Protein AF-A0A0D8XZ14-F1 (afdb_monomer_lite)

Sequence (336 aa):
MLGDVEELERDLACGLEMVAKALEERYLEFQPLLEVAEEDIIVKLEELSAKVDDKLRSANNFIRENSENDASSEMSRLTLTTHERHLRKKLLELSDLRQLLDKVHVIEGLLISCRSTKLYEVDEARNLIECVTLLNEITKDEGWVILTGRVRDILREEVNFMIESLKFSMICAFDEFISFPATEVKDTVHMRICNENSARVGTVLASLEMLNELDSRLKRWVGFVIKNFVQPIVDSGDGVDPYGRFVVSNGTSEFIGSSKIKPVRGFSLEGISSSLACLFTRLADSIKNIEVHNRPLSLYIGGFLQEEIMTIFLKRLVVEGTCIVGFRAVQSKSYM

pLDDT: mean 79.85, std 14.94, range [34.19, 95.94]

Foldseek 3Di:
DVVVLVVLVVVLLVLLVVLLVVLCVVLPPDDQDDVPVLCPSLVSLVVNLVSLVVVLVVLVVVVVVVVVPPDDDDVCVVVVVVVNVVSVVSNVLSVVVSVLSVLLSLLSVLLSVLSPPPDQLLSNLVSLVSSVVSLVVLDCDDPPNPSSVSSSVSSVVSSVVSLVVSLVVLVVVVCVQWPWDPDDDPQKTKIKGAVLPLVSPQSSLLSCVSSVNNVVVLLVVLVVCCVQFLLLLVQLQQRDGQFPDWDDDNLMIMTMGGSDRDRDPHHDPPNSVVNVVVVLVSVCVSNPPRDHPNHRVSVVSVVSNVVVSVVSVVVVCVVVVVVVVVVVVPPDDDDD

Structure (mmCIF, N/CA/C/O backbone):
data_AF-A0A0D8XZ14-F1
#
_entry.id   AF-A0A0D8XZ14-F1
#
loop_
_atom_site.group_PDB
_atom_site.id
_atom_site.type_symbol
_atom_site.label_atom_id
_atom_site.label_alt_id
_atom_site.label_comp_id
_atom_site.label_asym_id
_atom_site.label_entity_id
_atom_site.label_seq_id
_atom_site.pdbx_PDB_ins_code
_atom_site.Cartn_x
_atom_site.Cartn_y
_atom_site.Cartn_z
_atom_site.occupancy
_atom_site.B_iso_or_equiv
_atom_site.auth_seq_id
_atom_site.auth_comp_id
_atom_site.auth_asym_id
_atom_site.auth_atom_id
_atom_site.pdbx_PDB_model_num
ATOM 1 N N . MET A 1 1 ? 29.705 -1.914 -38.293 1.00 80.75 1 MET A N 1
ATOM 2 C CA . MET A 1 1 ? 29.079 -2.629 -37.163 1.00 80.75 1 MET A CA 1
ATOM 3 C C . MET A 1 1 ? 29.399 -2.018 -35.813 1.00 80.75 1 MET A C 1
ATOM 5 O O . MET A 1 1 ? 28.469 -1.542 -35.185 1.00 80.75 1 MET A O 1
ATOM 9 N N . LEU A 1 2 ? 30.660 -1.983 -35.359 1.00 79.50 2 LEU A N 1
ATOM 10 C CA . LEU A 1 2 ? 30.984 -1.294 -34.100 1.00 79.50 2 LEU A CA 1
ATOM 11 C C . LEU A 1 2 ? 30.628 0.204 -34.153 1.00 79.50 2 LEU A C 1
ATOM 13 O O . LEU A 1 2 ? 29.957 0.689 -33.255 1.00 79.50 2 LEU A O 1
ATOM 17 N N . GLY A 1 3 ? 30.982 0.900 -35.241 1.00 82.50 3 GLY A N 1
ATOM 18 C CA . GLY A 1 3 ? 30.605 2.308 -35.431 1.00 82.50 3 GLY A CA 1
ATOM 19 C C . GLY A 1 3 ? 29.088 2.535 -35.435 1.00 82.50 3 GLY A C 1
ATOM 20 O O . GLY A 1 3 ? 28.610 3.499 -34.854 1.00 82.50 3 GLY A O 1
ATOM 21 N N . ASP A 1 4 ? 28.313 1.613 -36.010 1.00 82.44 4 ASP A N 1
ATOM 22 C CA . ASP A 1 4 ? 26.853 1.688 -35.980 1.00 82.44 4 ASP A CA 1
ATOM 23 C C . ASP A 1 4 ? 26.274 1.462 -34.571 1.00 82.44 4 ASP A C 1
ATOM 25 O O . ASP A 1 4 ? 25.183 1.935 -34.264 1.00 82.44 4 ASP A O 1
ATOM 29 N N . VAL A 1 5 ? 26.957 0.670 -33.736 1.00 82.62 5 VAL A N 1
ATOM 30 C CA . VAL A 1 5 ? 26.588 0.485 -32.327 1.00 82.62 5 VAL A CA 1
ATOM 31 C C . VAL A 1 5 ? 26.886 1.771 -31.559 1.00 82.62 5 VAL A C 1
ATOM 33 O O . VAL A 1 5 ? 26.010 2.252 -30.859 1.00 82.62 5 VAL A O 1
ATOM 36 N N . GLU A 1 6 ? 28.049 2.392 -31.765 1.00 83.81 6 GLU A N 1
ATOM 37 C CA . GLU A 1 6 ? 28.401 3.694 -31.168 1.00 83.81 6 GLU A CA 1
ATOM 38 C C . GLU A 1 6 ? 27.468 4.836 -31.622 1.00 83.81 6 GLU A C 1
ATOM 40 O O . GLU A 1 6 ? 27.202 5.781 -30.878 1.00 83.81 6 GLU A O 1
ATOM 45 N N . GLU A 1 7 ? 26.958 4.785 -32.853 1.00 86.69 7 GLU A N 1
ATOM 46 C CA . GLU A 1 7 ? 25.919 5.700 -33.333 1.00 86.69 7 GLU A CA 1
ATOM 47 C C . GLU A 1 7 ? 24.592 5.477 -32.604 1.00 86.69 7 GLU A C 1
ATOM 49 O O . GLU A 1 7 ? 24.025 6.434 -32.080 1.00 86.69 7 GLU A O 1
ATOM 54 N N . LEU A 1 8 ? 24.160 4.220 -32.463 1.00 84.25 8 LEU A N 1
ATOM 55 C CA . LEU A 1 8 ? 22.974 3.884 -31.681 1.00 84.25 8 LEU A CA 1
ATOM 56 C C . LEU A 1 8 ? 23.110 4.321 -30.214 1.00 84.25 8 LEU A C 1
ATOM 58 O O . LEU A 1 8 ? 22.148 4.822 -29.641 1.00 84.25 8 LEU A O 1
ATOM 62 N N . GLU A 1 9 ? 24.291 4.190 -29.606 1.00 84.00 9 GLU A N 1
ATOM 63 C CA . GLU A 1 9 ? 24.532 4.687 -28.245 1.00 84.00 9 GLU A CA 1
ATOM 64 C C . GLU A 1 9 ? 24.314 6.209 -28.140 1.00 84.00 9 GLU A C 1
ATOM 66 O O . GLU A 1 9 ? 23.771 6.712 -27.158 1.00 84.00 9 GLU A O 1
ATOM 71 N N . ARG A 1 10 ? 24.673 6.982 -29.167 1.00 85.44 10 ARG A N 1
ATOM 72 C CA . ARG A 1 10 ? 24.402 8.429 -29.166 1.00 85.44 10 ARG A CA 1
ATOM 73 C C . ARG A 1 10 ? 22.914 8.731 -29.334 1.00 85.44 10 ARG A C 1
ATOM 75 O O . ARG A 1 10 ? 22.387 9.587 -28.621 1.00 85.44 10 ARG A O 1
ATOM 82 N N . ASP A 1 11 ? 22.234 8.006 -30.216 1.00 85.88 11 ASP A N 1
ATOM 83 C CA . ASP A 1 11 ? 20.795 8.158 -30.449 1.00 85.88 11 ASP A CA 1
ATOM 84 C C . ASP A 1 11 ? 19.964 7.808 -29.212 1.00 85.88 11 ASP A C 1
ATOM 86 O O . ASP A 1 11 ? 19.030 8.529 -28.855 1.00 85.88 11 ASP A O 1
ATOM 90 N N . LEU A 1 12 ? 20.313 6.715 -28.534 1.00 84.12 12 LEU A N 1
ATOM 91 C CA . LEU A 1 12 ? 19.650 6.272 -27.311 1.00 84.12 12 LEU A CA 1
ATOM 92 C C . LEU A 1 12 ? 19.902 7.246 -26.156 1.00 84.12 12 LEU A C 1
ATOM 94 O O . LEU A 1 12 ? 18.974 7.534 -25.405 1.00 84.12 12 LEU A O 1
ATOM 98 N N . ALA A 1 13 ? 21.106 7.819 -26.041 1.00 83.88 13 ALA A N 1
ATOM 99 C CA . ALA A 1 13 ? 21.384 8.849 -25.037 1.00 83.88 13 ALA A CA 1
ATOM 100 C C . ALA A 1 13 ? 20.535 10.106 -25.275 1.00 83.88 13 ALA A C 1
ATOM 102 O O . ALA A 1 13 ? 19.941 10.642 -24.343 1.00 83.88 13 ALA A O 1
ATOM 103 N N . CYS A 1 14 ? 20.411 10.538 -26.532 1.00 84.88 14 CYS A N 1
ATOM 104 C CA . CYS A 1 14 ? 19.531 11.643 -26.906 1.00 84.88 14 CYS A CA 1
ATOM 105 C C . CYS A 1 14 ? 18.056 11.333 -26.587 1.00 84.88 14 CYS A C 1
ATOM 107 O O . CYS A 1 14 ? 17.354 12.157 -26.002 1.00 84.88 14 CYS A O 1
ATOM 109 N N . GLY A 1 15 ? 17.597 10.122 -26.915 1.00 85.50 15 GLY A N 1
ATOM 110 C CA . GLY A 1 15 ? 16.234 9.675 -26.632 1.00 85.50 15 GLY A CA 1
ATOM 111 C C . GLY A 1 15 ? 15.911 9.615 -25.139 1.00 85.50 15 GLY A C 1
ATOM 112 O O . GLY A 1 15 ? 14.862 10.101 -24.726 1.00 85.50 15 GLY A O 1
ATOM 113 N N . LEU A 1 16 ? 16.818 9.081 -24.322 1.00 85.50 16 LEU A N 1
ATOM 114 C CA . LEU A 1 16 ? 16.669 9.045 -22.865 1.00 85.50 16 LEU A CA 1
ATOM 115 C C . LEU A 1 16 ? 16.655 10.443 -22.243 1.00 85.50 16 LEU A C 1
ATOM 117 O O . LEU A 1 16 ? 15.908 10.678 -21.301 1.00 85.50 16 LEU A O 1
ATOM 121 N N . GLU A 1 17 ? 17.442 11.382 -22.771 1.00 85.31 17 GLU A N 1
ATOM 122 C CA . GLU A 1 17 ? 17.409 12.778 -22.323 1.00 85.31 17 GLU A CA 1
ATOM 123 C C . GLU A 1 17 ? 16.061 13.444 -22.643 1.00 85.31 17 GLU A C 1
ATOM 125 O O . GLU A 1 17 ? 15.542 14.209 -21.833 1.00 85.31 17 GLU A O 1
ATOM 130 N N . MET A 1 18 ? 15.462 13.135 -23.799 1.00 85.62 18 MET A N 1
ATOM 131 C CA . MET A 1 18 ? 14.102 13.582 -24.114 1.00 85.62 18 MET A CA 1
ATOM 132 C C . MET A 1 18 ? 13.069 12.979 -23.160 1.00 85.62 18 MET A C 1
ATOM 134 O O . MET A 1 18 ? 12.207 13.706 -22.678 1.00 85.62 18 MET A O 1
ATOM 138 N N . VAL A 1 19 ? 13.177 11.681 -22.855 1.00 85.81 19 VAL A N 1
ATOM 139 C CA . VAL A 1 19 ? 12.309 11.011 -21.873 1.00 85.81 19 VAL A CA 1
ATOM 140 C C . VAL A 1 19 ? 12.454 11.659 -20.498 1.00 85.81 19 VAL A C 1
ATOM 142 O O . VAL A 1 19 ? 11.450 12.000 -19.887 1.00 85.81 19 VAL A O 1
ATOM 145 N N . ALA A 1 20 ? 13.681 11.894 -20.027 1.00 86.19 20 ALA A N 1
ATOM 146 C CA . ALA A 1 20 ? 13.928 12.537 -18.738 1.00 86.19 20 ALA A CA 1
ATOM 147 C C . ALA A 1 20 ? 13.282 13.927 -18.657 1.00 86.19 20 ALA A C 1
ATOM 149 O O . ALA A 1 20 ? 12.617 14.228 -17.672 1.00 86.19 20 ALA A O 1
ATOM 150 N N . LYS A 1 21 ? 13.415 14.748 -19.706 1.00 85.00 21 LYS A N 1
ATOM 151 C CA . LYS A 1 21 ? 12.758 16.062 -19.775 1.00 85.00 21 LYS A CA 1
ATOM 152 C C . LYS A 1 21 ? 11.239 15.956 -19.787 1.00 85.00 21 LYS A C 1
ATOM 154 O O . LYS A 1 21 ? 10.586 16.692 -19.064 1.00 85.00 21 LYS A O 1
ATOM 159 N N . ALA A 1 22 ? 10.681 15.034 -20.567 1.00 84.56 22 ALA A N 1
ATOM 160 C CA . ALA A 1 22 ? 9.237 14.833 -20.619 1.00 84.56 22 ALA A CA 1
ATOM 161 C C . ALA A 1 22 ? 8.677 14.362 -19.264 1.00 84.56 22 ALA A C 1
ATOM 163 O O . ALA A 1 22 ? 7.613 14.814 -18.850 1.00 84.56 22 ALA A O 1
ATOM 164 N N . LEU A 1 23 ? 9.407 13.495 -18.551 1.00 85.88 23 LEU A N 1
ATOM 165 C CA . LEU A 1 23 ? 9.068 13.078 -17.188 1.00 85.88 23 LEU A CA 1
ATOM 166 C C . LEU A 1 23 ? 9.161 14.253 -16.208 1.00 85.88 23 LEU A C 1
ATOM 168 O O . LEU A 1 23 ? 8.243 14.453 -15.423 1.00 85.88 23 LEU A O 1
ATOM 172 N N . GLU A 1 24 ? 10.228 15.055 -16.269 1.00 85.75 24 GLU A N 1
ATOM 173 C CA . GLU A 1 24 ? 10.357 16.270 -15.452 1.00 85.75 24 GLU A CA 1
ATOM 174 C C . GLU A 1 24 ? 9.215 17.247 -15.708 1.00 85.75 24 GLU A C 1
ATOM 176 O O . GLU A 1 24 ? 8.647 17.764 -14.759 1.00 85.75 24 GLU A O 1
ATOM 181 N N . GLU A 1 25 ? 8.841 17.481 -16.964 1.00 82.25 25 GLU A N 1
ATOM 182 C CA . GLU A 1 25 ? 7.721 18.354 -17.320 1.00 82.25 25 GLU A CA 1
ATOM 183 C C . GLU A 1 25 ? 6.379 17.796 -16.822 1.00 82.25 25 GLU A C 1
ATOM 185 O O . GLU A 1 25 ? 5.551 18.552 -16.314 1.00 82.25 25 GLU A O 1
ATOM 190 N N . ARG A 1 26 ? 6.174 16.476 -16.918 1.00 80.62 26 ARG A N 1
ATOM 191 C CA . ARG A 1 26 ? 4.962 15.775 -16.457 1.00 80.62 26 ARG A CA 1
ATOM 192 C C . ARG A 1 26 ? 4.817 15.770 -14.934 1.00 80.62 26 ARG A C 1
ATOM 194 O O . ARG A 1 26 ? 3.695 15.838 -14.424 1.00 80.62 26 ARG A O 1
ATOM 201 N N . TYR A 1 27 ? 5.935 15.656 -14.224 1.00 80.75 27 TYR A N 1
ATOM 202 C CA . TYR A 1 27 ? 5.990 15.531 -12.767 1.00 80.75 27 TYR A CA 1
ATOM 203 C C . TYR A 1 27 ? 6.464 16.813 -12.066 1.00 80.75 27 TYR A C 1
ATOM 205 O O . TYR A 1 27 ? 6.615 16.829 -10.845 1.00 80.75 27 TYR A O 1
ATOM 213 N N . LEU A 1 28 ? 6.634 17.914 -12.807 1.00 74.00 28 LEU A N 1
ATOM 214 C CA . LEU A 1 28 ? 6.949 19.219 -12.237 1.00 74.00 28 LEU A CA 1
ATOM 215 C C . LEU A 1 28 ? 5.809 19.681 -11.313 1.00 74.00 28 LEU A C 1
ATOM 217 O O . LEU A 1 28 ? 4.636 19.628 -11.682 1.00 74.00 28 LEU A O 1
ATOM 221 N N . GLU A 1 29 ? 6.194 20.148 -10.122 1.00 53.06 29 GLU A N 1
ATOM 222 C CA . GLU A 1 29 ? 5.363 20.639 -9.012 1.00 53.06 29 GLU A CA 1
ATOM 223 C C . GLU A 1 29 ? 3.863 20.869 -9.311 1.00 53.06 29 GLU A C 1
ATOM 225 O O . GLU A 1 29 ? 3.457 21.870 -9.904 1.00 53.06 29 GLU A O 1
ATOM 230 N N . PHE A 1 30 ? 3.027 19.980 -8.758 1.00 53.88 30 PHE A N 1
ATOM 231 C CA . PHE A 1 30 ? 1.610 20.216 -8.444 1.00 53.88 30 PHE A CA 1
ATOM 232 C C . PHE A 1 30 ? 0.688 20.640 -9.599 1.00 53.88 30 PHE A C 1
ATOM 234 O O . PHE A 1 30 ? -0.292 21.351 -9.361 1.00 53.88 30 PHE A O 1
ATOM 241 N N . GLN A 1 31 ? 0.915 20.184 -10.833 1.00 53.91 31 GLN A N 1
ATOM 242 C CA . GLN A 1 31 ? -0.115 20.348 -11.859 1.00 53.91 31 GLN A CA 1
ATOM 243 C C . GLN A 1 31 ? -1.286 19.372 -11.646 1.00 53.91 31 GLN A C 1
ATOM 245 O O . GLN A 1 31 ? -1.087 18.155 -11.685 1.00 53.91 31 GLN A O 1
ATOM 250 N N . PRO A 1 32 ? -2.528 19.866 -11.461 1.00 52.22 32 PRO A N 1
ATOM 251 C CA . PRO A 1 32 ? -3.700 19.025 -11.614 1.00 52.22 32 PRO A CA 1
ATOM 252 C C . PRO A 1 32 ? -3.830 18.681 -13.098 1.00 52.22 32 PRO A C 1
ATOM 254 O O . PRO A 1 32 ? -4.081 19.575 -13.902 1.00 52.22 32 PRO A O 1
ATOM 257 N N . LEU A 1 33 ? -3.614 17.399 -13.418 1.00 52.16 33 LEU A N 1
ATOM 258 C CA . LEU A 1 33 ? -3.997 16.714 -14.659 1.00 52.16 33 LEU A CA 1
ATOM 259 C C . LEU A 1 33 ? -4.110 17.662 -15.860 1.00 52.16 33 LEU A C 1
ATOM 261 O O . LEU A 1 33 ? -5.209 17.969 -16.325 1.00 52.16 33 LEU A O 1
ATOM 265 N N . LEU A 1 34 ? -2.972 18.117 -16.392 1.00 42.88 34 LEU A N 1
ATOM 266 C CA . LEU A 1 34 ? -2.981 18.387 -17.821 1.00 42.88 34 LEU A CA 1
ATOM 267 C C . LEU A 1 34 ? -3.394 17.066 -18.483 1.00 42.88 34 LEU A C 1
ATOM 269 O O . LEU A 1 34 ? -2.843 16.014 -18.151 1.00 42.88 34 LEU A O 1
ATOM 273 N N . GLU A 1 35 ? -4.330 17.130 -19.429 1.00 48.69 35 GLU A N 1
ATOM 274 C CA . GLU A 1 35 ? -4.472 16.135 -20.497 1.00 48.69 35 GLU A CA 1
ATOM 275 C C . GLU A 1 35 ? -3.177 16.161 -21.341 1.00 48.69 35 GLU A C 1
ATOM 277 O O . GLU A 1 35 ? -3.176 16.486 -22.526 1.00 48.69 35 GLU A O 1
ATOM 282 N N . VAL A 1 36 ? -2.019 15.934 -20.712 1.00 46.66 36 VAL A N 1
ATOM 283 C CA . VAL A 1 36 ? -0.772 15.669 -21.415 1.00 46.66 36 VAL A CA 1
ATOM 284 C C . VAL A 1 36 ? -1.039 14.354 -22.105 1.00 46.66 36 VAL A C 1
ATOM 286 O O . VAL A 1 36 ? -1.416 13.402 -21.426 1.00 46.66 36 VAL A O 1
ATOM 289 N N . ALA A 1 37 ? -0.895 14.322 -23.429 1.00 52.44 37 ALA A N 1
ATOM 290 C CA . ALA A 1 37 ? -1.077 13.117 -24.222 1.00 52.44 37 ALA A CA 1
ATOM 291 C C . ALA A 1 37 ? -0.412 11.940 -23.490 1.00 52.44 37 ALA A C 1
ATOM 293 O O . ALA A 1 37 ? 0.817 11.888 -23.369 1.00 52.44 37 ALA A O 1
ATOM 294 N N . GLU A 1 38 ? -1.244 11.052 -22.931 1.00 52.47 38 GLU A N 1
ATOM 295 C CA . GLU A 1 38 ? -0.841 9.969 -22.019 1.00 52.47 38 GLU A CA 1
ATOM 296 C C . GLU A 1 38 ? 0.217 9.056 -22.676 1.00 52.47 38 GLU A C 1
ATOM 298 O O . GLU A 1 38 ? 0.974 8.363 -22.002 1.00 52.47 38 GLU A O 1
ATOM 303 N N . GLU A 1 39 ? 0.346 9.151 -23.999 1.00 57.78 39 GLU A N 1
ATOM 304 C CA . GLU A 1 39 ? 1.042 8.228 -24.881 1.00 57.78 39 GLU A CA 1
ATOM 305 C C . GLU A 1 39 ? 2.460 8.670 -25.295 1.00 57.78 39 GLU A C 1
ATOM 307 O O . GLU A 1 39 ? 3.231 7.821 -25.725 1.00 57.78 39 GLU A O 1
ATOM 312 N N . ASP A 1 40 ? 2.874 9.938 -25.146 1.00 74.56 40 ASP A N 1
ATOM 313 C CA . ASP A 1 40 ? 4.131 10.406 -25.781 1.00 74.56 40 ASP A CA 1
ATOM 314 C C . ASP A 1 40 ? 5.399 9.751 -25.184 1.00 74.56 40 ASP A C 1
ATOM 316 O O . ASP A 1 40 ? 6.269 9.255 -25.900 1.00 74.56 40 ASP A O 1
ATOM 320 N N . ILE A 1 41 ? 5.477 9.644 -23.852 1.00 81.44 41 ILE A N 1
ATOM 321 C CA . ILE A 1 41 ? 6.624 9.008 -23.174 1.00 81.44 41 ILE A CA 1
ATOM 322 C C . ILE A 1 41 ? 6.653 7.495 -23.430 1.00 81.44 41 ILE A C 1
ATOM 324 O O . ILE A 1 41 ? 7.719 6.937 -23.691 1.00 81.44 41 ILE A O 1
ATOM 328 N N . ILE A 1 42 ? 5.490 6.839 -23.385 1.00 83.94 42 ILE A N 1
ATOM 329 C CA . ILE A 1 42 ? 5.354 5.398 -23.632 1.00 83.94 42 ILE A CA 1
ATOM 330 C C . ILE A 1 42 ? 5.783 5.061 -25.061 1.00 83.94 42 ILE A C 1
ATOM 332 O O . ILE A 1 42 ? 6.682 4.241 -25.245 1.00 83.94 42 ILE A O 1
ATOM 336 N N . VAL A 1 43 ? 5.234 5.765 -26.054 1.00 86.50 43 VAL A N 1
ATOM 337 C CA . VAL A 1 43 ? 5.588 5.580 -27.467 1.00 86.50 43 VAL A CA 1
ATOM 338 C C . VAL A 1 43 ? 7.084 5.810 -27.669 1.00 86.50 43 VAL A C 1
ATOM 340 O O . VAL A 1 43 ? 7.750 5.031 -28.353 1.00 86.50 43 VAL A O 1
ATOM 343 N N . LYS A 1 44 ? 7.667 6.822 -27.014 1.00 85.94 44 LYS A N 1
ATOM 344 C CA . LYS A 1 44 ? 9.111 7.063 -27.087 1.00 85.94 44 LYS A CA 1
ATOM 345 C C . LYS A 1 44 ? 9.936 5.903 -26.528 1.00 85.94 44 LYS A C 1
ATOM 347 O O . LYS A 1 44 ? 10.951 5.540 -27.124 1.00 85.94 44 LYS A O 1
ATOM 352 N N . LEU A 1 45 ? 9.533 5.323 -25.402 1.00 85.44 45 LEU A N 1
ATOM 353 C CA . LEU A 1 45 ? 10.212 4.169 -24.805 1.00 85.44 45 LEU A CA 1
ATOM 354 C C . LEU A 1 45 ? 10.097 2.921 -25.688 1.00 85.44 45 LEU A C 1
ATOM 356 O O . LEU A 1 45 ? 11.085 2.197 -25.843 1.00 85.44 45 LEU A O 1
ATOM 360 N N . GLU A 1 46 ? 8.942 2.699 -26.317 1.00 88.94 46 GLU A N 1
ATOM 361 C CA . GLU A 1 46 ? 8.733 1.624 -27.294 1.00 88.94 46 GLU A CA 1
ATOM 362 C C . GLU A 1 46 ? 9.624 1.804 -28.534 1.00 88.94 46 GLU A C 1
ATOM 364 O O . GLU A 1 46 ? 10.294 0.860 -28.958 1.00 88.94 46 GLU A O 1
ATOM 369 N N . GLU A 1 47 ? 9.719 3.023 -29.079 1.00 89.56 47 GLU A N 1
ATOM 370 C CA . GLU A 1 47 ? 10.609 3.341 -30.204 1.00 89.56 47 GLU A CA 1
ATOM 371 C C . GLU A 1 47 ? 12.082 3.059 -29.876 1.00 89.56 47 GLU A C 1
ATOM 373 O O . GLU A 1 47 ? 12.811 2.486 -30.691 1.00 89.56 47 GLU A O 1
ATOM 378 N N . LEU A 1 48 ? 12.545 3.479 -28.693 1.00 86.94 48 LEU A N 1
ATOM 379 C CA . LEU A 1 48 ? 13.921 3.239 -28.252 1.00 86.94 48 LEU A CA 1
ATOM 380 C C . LEU A 1 48 ? 14.181 1.741 -28.072 1.00 86.94 48 LEU A C 1
ATOM 382 O O . LEU A 1 48 ? 15.210 1.239 -28.525 1.00 86.94 48 LEU A O 1
ATOM 386 N N . SER A 1 49 ? 13.224 1.026 -27.484 1.00 88.62 49 SER A N 1
ATOM 387 C CA . SER A 1 49 ? 13.274 -0.424 -27.298 1.00 88.62 49 SER A CA 1
ATOM 388 C C . SER A 1 49 ? 13.388 -1.168 -28.631 1.00 88.62 49 SER A C 1
ATOM 390 O O . SER A 1 49 ? 14.282 -1.999 -28.798 1.00 88.62 49 SER A O 1
ATOM 392 N N . ALA A 1 50 ? 12.569 -0.799 -29.620 1.00 91.38 50 ALA A N 1
ATOM 393 C CA . ALA A 1 50 ? 12.597 -1.392 -30.955 1.00 91.38 50 ALA A CA 1
ATOM 394 C C . ALA A 1 50 ? 13.947 -1.176 -31.662 1.00 91.38 50 ALA A C 1
ATOM 396 O O . ALA A 1 50 ? 14.500 -2.106 -32.253 1.00 91.38 50 ALA A O 1
ATOM 397 N N . LYS A 1 51 ? 14.531 0.028 -31.546 1.00 88.62 51 LYS A N 1
ATOM 398 C CA . LYS A 1 51 ? 15.867 0.323 -32.096 1.00 88.62 51 LYS A CA 1
ATOM 399 C C . LYS A 1 51 ? 16.957 -0.559 -31.483 1.00 88.62 51 LYS A C 1
ATOM 401 O O . LYS A 1 51 ? 17.855 -1.004 -32.203 1.00 88.62 51 LYS A O 1
ATOM 406 N N . VAL A 1 52 ? 16.892 -0.814 -30.173 1.00 86.69 52 VAL A N 1
ATOM 407 C CA . VAL A 1 52 ? 17.832 -1.720 -29.496 1.00 86.69 52 VAL A CA 1
ATOM 408 C C . VAL A 1 52 ? 17.656 -3.153 -29.999 1.00 86.69 52 VAL A C 1
ATOM 410 O O . VAL A 1 52 ? 18.644 -3.782 -30.385 1.00 86.69 52 VAL A O 1
ATOM 413 N N . ASP A 1 53 ? 16.419 -3.649 -30.070 1.00 89.25 53 ASP A N 1
ATOM 414 C CA . ASP A 1 53 ? 16.111 -5.016 -30.509 1.00 89.25 53 ASP A CA 1
ATOM 415 C C . ASP A 1 53 ? 16.587 -5.293 -31.945 1.00 89.25 53 ASP A C 1
ATOM 417 O O . ASP A 1 53 ? 17.216 -6.325 -32.220 1.00 89.25 53 ASP A O 1
ATOM 421 N N . ASP A 1 54 ? 16.355 -4.353 -32.862 1.00 89.62 54 ASP A N 1
ATOM 422 C CA . ASP A 1 54 ? 16.800 -4.456 -34.253 1.00 89.62 54 ASP A CA 1
ATOM 423 C C . ASP A 1 54 ? 18.328 -4.506 -34.363 1.00 89.62 54 ASP A C 1
ATOM 425 O O . ASP A 1 54 ? 18.888 -5.279 -35.159 1.00 89.62 54 ASP A O 1
ATOM 429 N N . LYS A 1 55 ? 19.036 -3.724 -33.537 1.00 85.31 55 LYS A N 1
ATOM 430 C CA . LYS A 1 55 ? 20.500 -3.691 -33.568 1.00 85.31 55 LYS A CA 1
ATOM 431 C C . LYS A 1 55 ? 21.128 -4.909 -32.906 1.00 85.31 55 LYS A C 1
ATOM 433 O O . LYS A 1 55 ? 22.068 -5.462 -33.480 1.00 85.31 55 LYS A O 1
ATOM 438 N N . LEU A 1 56 ? 20.585 -5.383 -31.784 1.00 86.12 56 LEU A N 1
ATOM 439 C CA . LEU A 1 56 ? 20.995 -6.646 -31.161 1.00 86.12 56 LEU A CA 1
ATOM 440 C C . LEU A 1 56 ? 20.838 -7.811 -32.146 1.00 86.12 56 LEU A C 1
ATOM 442 O O . LEU A 1 56 ? 21.763 -8.606 -32.325 1.00 86.12 56 LEU A O 1
ATOM 446 N N . ARG A 1 57 ? 19.706 -7.880 -32.858 1.00 88.44 57 ARG A N 1
ATOM 447 C CA . ARG A 1 57 ? 19.459 -8.904 -33.886 1.00 88.44 57 ARG A CA 1
ATOM 448 C C . ARG A 1 57 ? 20.466 -8.825 -35.030 1.00 88.44 57 ARG A C 1
ATOM 450 O O . ARG A 1 57 ? 21.060 -9.839 -35.399 1.00 88.44 57 ARG A O 1
ATOM 457 N N . SER A 1 58 ? 20.687 -7.625 -35.563 1.00 86.69 58 SER A N 1
ATOM 458 C CA . SER A 1 58 ? 21.645 -7.390 -36.650 1.00 86.69 58 SER A CA 1
ATOM 459 C C . SER A 1 58 ? 23.072 -7.773 -36.243 1.00 86.69 58 SER A C 1
ATOM 461 O O . SER A 1 58 ? 23.798 -8.393 -37.019 1.00 86.69 58 SER A O 1
ATOM 463 N N . ALA A 1 59 ? 23.473 -7.456 -35.010 1.00 83.12 59 ALA A N 1
ATOM 464 C CA . ALA A 1 59 ? 24.804 -7.758 -34.487 1.00 83.12 59 ALA A CA 1
ATOM 465 C C . ALA A 1 59 ? 25.025 -9.245 -34.235 1.00 83.12 59 ALA A C 1
ATOM 467 O O . ALA A 1 59 ? 26.079 -9.775 -34.583 1.00 83.12 59 ALA A O 1
ATOM 468 N N . ASN A 1 60 ? 24.017 -9.932 -33.702 1.00 84.12 60 ASN A N 1
ATOM 469 C CA . ASN A 1 60 ? 24.070 -11.375 -33.507 1.00 84.12 60 ASN A CA 1
ATOM 470 C C . ASN A 1 60 ? 24.166 -12.129 -34.842 1.00 84.12 60 ASN A C 1
ATOM 472 O O . ASN A 1 60 ? 24.944 -13.078 -34.947 1.00 84.12 60 ASN A O 1
ATOM 476 N N . ASN A 1 61 ? 23.446 -11.681 -35.878 1.00 85.12 61 ASN A N 1
ATOM 477 C CA . ASN A 1 61 ? 23.574 -12.244 -37.225 1.00 85.12 61 ASN A CA 1
ATOM 478 C C . ASN A 1 61 ? 24.987 -12.031 -37.794 1.00 85.12 61 ASN A C 1
ATOM 480 O O . ASN A 1 61 ? 25.602 -12.991 -38.251 1.00 85.12 61 ASN A O 1
ATOM 484 N N . PHE A 1 62 ? 25.541 -10.819 -37.669 1.00 83.19 62 PHE A N 1
ATOM 485 C CA . PHE A 1 62 ? 26.902 -10.503 -38.120 1.00 83.19 62 PHE A CA 1
ATOM 486 C C . PHE A 1 62 ? 27.981 -11.343 -37.415 1.00 83.19 62 PHE A C 1
ATOM 488 O O . PHE A 1 62 ? 28.927 -11.805 -38.052 1.00 83.19 62 PHE A 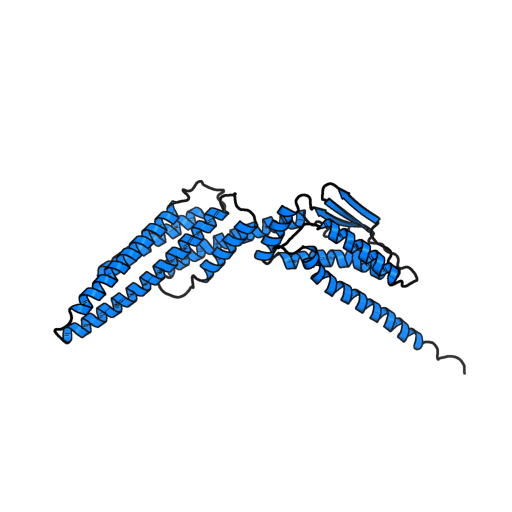O 1
ATOM 495 N N . ILE A 1 63 ? 27.858 -11.559 -36.101 1.00 80.75 63 ILE A N 1
ATOM 496 C CA . ILE A 1 63 ? 28.796 -12.402 -35.343 1.00 80.75 63 ILE A CA 1
ATOM 497 C C . ILE A 1 63 ? 28.716 -13.856 -35.825 1.00 80.75 63 ILE A C 1
ATOM 499 O O . ILE A 1 63 ? 29.753 -14.477 -36.050 1.00 80.75 63 ILE A O 1
ATOM 503 N N . ARG A 1 64 ? 27.501 -14.387 -36.024 1.00 81.25 64 ARG A N 1
ATOM 504 C CA . ARG A 1 64 ? 27.292 -15.759 -36.508 1.00 81.25 64 ARG A CA 1
ATOM 505 C C . ARG A 1 64 ? 27.912 -15.964 -37.895 1.00 81.25 64 ARG A C 1
ATOM 507 O O . ARG A 1 64 ? 28.694 -16.891 -38.073 1.00 81.25 64 ARG A O 1
ATOM 514 N N . GLU A 1 65 ? 27.636 -15.064 -38.835 1.00 80.19 65 GLU A N 1
ATOM 515 C CA . GLU A 1 65 ? 28.111 -15.151 -40.226 1.00 80.19 65 GLU A CA 1
ATOM 516 C C . GLU A 1 65 ? 29.638 -15.024 -40.361 1.00 80.19 65 GLU A C 1
ATOM 518 O O . GLU A 1 65 ? 30.242 -15.681 -41.210 1.00 80.19 65 GLU A O 1
ATOM 523 N N . ASN A 1 66 ? 30.294 -14.223 -39.514 1.00 71.19 66 ASN A N 1
ATOM 524 C CA . ASN A 1 66 ? 31.759 -14.127 -39.526 1.00 71.19 66 ASN A CA 1
ATOM 525 C C . ASN A 1 66 ? 32.436 -15.315 -38.833 1.00 71.19 66 ASN A C 1
ATOM 527 O O . ASN A 1 66 ? 33.494 -15.754 -39.275 1.00 71.19 66 ASN A O 1
ATOM 531 N N . SER A 1 67 ? 31.810 -15.889 -37.800 1.00 66.12 67 SER A N 1
ATOM 532 C CA . SER A 1 67 ? 32.355 -17.067 -37.111 1.00 66.12 67 SER A CA 1
ATOM 533 C C . SER A 1 67 ? 32.396 -18.334 -37.979 1.00 66.12 67 SER A C 1
ATOM 535 O O . SER A 1 67 ? 33.194 -19.230 -37.712 1.00 66.12 67 SER A O 1
ATOM 537 N N . GLU A 1 68 ? 31.587 -18.396 -39.042 1.00 62.12 68 GLU A N 1
ATOM 538 C CA . GLU A 1 68 ? 31.561 -19.504 -40.007 1.00 62.12 68 GLU A CA 1
ATOM 539 C C . GLU A 1 68 ? 32.625 -19.371 -41.121 1.00 62.12 68 GLU A C 1
ATOM 541 O O . GLU A 1 68 ? 32.929 -20.359 -41.787 1.00 62.12 68 GLU A O 1
ATOM 546 N N . ASN A 1 69 ? 33.235 -18.188 -41.305 1.00 59.12 69 ASN A N 1
ATOM 547 C CA . ASN A 1 69 ? 34.093 -17.871 -42.461 1.00 59.12 69 ASN A CA 1
ATOM 548 C C . ASN A 1 69 ? 35.609 -17.751 -42.162 1.00 59.12 69 ASN A C 1
ATOM 550 O O . ASN A 1 69 ? 36.410 -17.639 -43.093 1.00 59.12 69 ASN A O 1
ATOM 554 N N . ASP A 1 70 ? 36.044 -17.809 -40.899 1.00 54.12 70 ASP A N 1
ATOM 555 C CA . ASP A 1 70 ? 37.436 -17.522 -40.508 1.00 54.12 70 ASP A CA 1
ATOM 556 C C . ASP A 1 70 ? 38.368 -18.754 -40.527 1.00 54.12 70 ASP A C 1
ATOM 558 O O . ASP A 1 70 ? 38.712 -19.333 -39.493 1.00 54.12 70 ASP A O 1
ATOM 562 N N . ALA A 1 71 ? 38.845 -19.134 -41.721 1.00 50.47 71 ALA A N 1
ATOM 563 C CA . ALA A 1 71 ? 39.872 -20.173 -41.910 1.00 50.47 71 ALA A CA 1
ATOM 564 C C . ALA A 1 71 ? 41.225 -19.674 -42.474 1.00 50.47 71 ALA A C 1
ATOM 566 O O . ALA A 1 71 ? 42.082 -20.499 -42.795 1.00 50.47 71 ALA A O 1
ATOM 567 N N . SER A 1 72 ? 41.494 -18.363 -42.584 1.00 54.34 72 SER A N 1
ATOM 568 C CA . SER A 1 72 ? 42.768 -17.889 -43.166 1.00 54.34 72 SER A CA 1
ATOM 569 C C . SER A 1 72 ? 43.376 -16.641 -42.505 1.00 54.34 72 SER A C 1
ATOM 571 O O . SER A 1 72 ? 42.763 -15.580 -42.498 1.00 54.34 72 SER A O 1
ATOM 573 N N . SER A 1 73 ? 44.646 -16.770 -42.082 1.00 55.12 73 SER A N 1
ATOM 574 C CA . SER A 1 73 ? 45.592 -15.757 -41.552 1.00 55.12 73 SER A CA 1
ATOM 575 C C . SER A 1 73 ? 45.576 -15.469 -40.036 1.00 55.12 73 SER A C 1
ATOM 577 O O . SER A 1 73 ? 44.604 -14.999 -39.454 1.00 55.12 73 SER A O 1
ATOM 579 N N . GLU A 1 74 ? 46.726 -15.701 -39.396 1.00 54.53 74 GLU A N 1
ATOM 580 C CA . GLU A 1 74 ? 46.958 -15.673 -37.942 1.00 54.53 74 GLU A CA 1
ATOM 581 C C . GLU A 1 74 ? 47.086 -14.249 -37.355 1.00 54.53 74 GLU A C 1
ATOM 583 O O . GLU A 1 74 ? 46.636 -13.993 -36.240 1.00 54.53 74 GLU A O 1
ATOM 588 N N . MET A 1 75 ? 47.612 -13.291 -38.131 1.00 47.56 75 MET A N 1
ATOM 589 C CA . MET A 1 75 ? 47.724 -11.878 -37.725 1.00 47.56 75 MET A CA 1
ATOM 590 C C . MET A 1 75 ? 46.355 -11.174 -37.744 1.00 47.56 75 MET A C 1
ATOM 592 O O . MET A 1 75 ? 46.067 -10.355 -36.875 1.00 47.56 75 MET A O 1
ATOM 596 N N . SER A 1 76 ? 45.486 -11.545 -38.693 1.00 54.09 76 SER A N 1
ATOM 597 C CA . SER A 1 76 ? 44.101 -11.069 -38.779 1.00 54.09 76 SER A CA 1
ATOM 598 C C . SER A 1 76 ? 43.251 -11.587 -37.614 1.00 54.09 76 SER A C 1
ATOM 600 O O . SER A 1 76 ? 42.410 -10.854 -37.103 1.00 54.09 76 SER A O 1
ATOM 602 N N . ARG A 1 77 ? 43.517 -12.804 -37.111 1.00 56.53 77 ARG A N 1
ATOM 603 C CA . ARG A 1 77 ? 42.785 -13.396 -35.973 1.00 56.53 77 ARG A CA 1
ATOM 604 C C . ARG A 1 77 ? 42.934 -12.607 -34.667 1.00 56.53 77 ARG A C 1
ATOM 606 O O . ARG A 1 77 ? 41.978 -12.529 -33.900 1.00 56.53 77 ARG A O 1
ATOM 613 N N . LEU A 1 78 ? 44.091 -12.011 -34.374 1.00 56.03 78 LEU A N 1
ATOM 614 C CA . LEU A 1 78 ? 44.320 -11.300 -33.100 1.00 56.03 78 LEU A CA 1
ATOM 615 C C . LEU A 1 78 ? 43.608 -9.935 -33.024 1.00 56.03 78 LEU A C 1
ATOM 617 O O . LEU A 1 78 ? 43.026 -9.578 -31.996 1.00 56.03 78 LEU A O 1
ATOM 621 N N . THR A 1 79 ? 43.603 -9.171 -34.115 1.00 58.12 79 THR A N 1
ATOM 622 C CA . THR A 1 79 ? 42.863 -7.901 -34.212 1.00 58.12 79 THR A CA 1
ATOM 623 C C . THR A 1 79 ? 41.356 -8.135 -34.295 1.00 58.12 79 THR A C 1
ATOM 625 O O . THR A 1 79 ? 40.590 -7.423 -33.644 1.00 58.12 79 THR A O 1
ATOM 628 N N . LEU A 1 80 ? 40.932 -9.172 -35.022 1.00 61.78 80 LEU A N 1
ATOM 629 C CA . LEU A 1 80 ? 39.524 -9.533 -35.186 1.00 61.78 80 LEU A CA 1
ATOM 630 C C . LEU A 1 80 ? 38.915 -10.047 -33.872 1.00 61.78 80 LEU A C 1
ATOM 632 O O . LEU A 1 80 ? 37.835 -9.607 -33.491 1.00 61.78 80 LEU A O 1
ATOM 636 N N . THR A 1 81 ? 39.666 -10.820 -33.079 1.00 68.81 81 THR A N 1
ATOM 637 C CA . THR A 1 81 ? 39.235 -11.239 -31.729 1.00 68.81 81 THR A CA 1
ATOM 638 C C . THR A 1 81 ? 39.134 -10.085 -30.729 1.00 68.81 81 THR A C 1
ATOM 640 O O . THR A 1 81 ? 38.293 -10.127 -29.833 1.00 68.81 81 THR A O 1
ATOM 643 N N . THR A 1 82 ? 39.949 -9.033 -30.853 1.00 76.94 82 THR A N 1
ATOM 644 C CA . THR A 1 82 ? 39.842 -7.849 -29.977 1.00 76.94 82 THR A CA 1
ATOM 645 C C . THR A 1 82 ? 38.626 -6.994 -30.343 1.00 76.94 82 THR A C 1
ATOM 647 O O . THR A 1 82 ? 37.879 -6.580 -29.456 1.00 76.94 82 THR A O 1
ATOM 650 N N . HIS A 1 83 ? 38.385 -6.790 -31.642 1.00 77.62 83 HIS A N 1
ATOM 651 C CA . HIS A 1 83 ? 37.203 -6.088 -32.148 1.00 77.62 83 HIS A CA 1
ATOM 652 C C . HIS A 1 83 ? 35.904 -6.834 -31.805 1.00 77.62 83 HIS A C 1
ATOM 654 O O . HIS A 1 83 ? 34.944 -6.224 -31.340 1.00 77.62 83 HIS A O 1
ATOM 660 N N . GLU A 1 84 ? 35.893 -8.161 -31.946 1.00 77.69 84 GLU A N 1
ATOM 661 C CA . GLU A 1 84 ? 34.749 -9.005 -31.597 1.00 77.69 84 GLU A CA 1
ATOM 662 C C . GLU A 1 84 ? 34.463 -8.997 -30.089 1.00 77.69 84 GLU A C 1
ATOM 664 O O . GLU A 1 84 ? 33.312 -8.844 -29.685 1.00 77.69 84 GLU A O 1
ATOM 669 N N . ARG A 1 85 ? 35.492 -9.099 -29.233 1.00 81.88 85 ARG A N 1
ATOM 670 C CA . ARG A 1 85 ? 35.319 -8.967 -27.774 1.00 81.88 85 ARG A CA 1
ATOM 671 C C . ARG A 1 85 ? 34.722 -7.616 -27.396 1.00 81.88 85 ARG A C 1
ATOM 673 O O . ARG A 1 85 ? 33.860 -7.558 -26.523 1.00 81.88 85 ARG A O 1
ATOM 680 N N . HIS A 1 86 ? 35.170 -6.543 -28.046 1.00 83.31 86 HIS A N 1
ATOM 681 C CA . HIS A 1 86 ? 34.647 -5.207 -27.791 1.00 83.31 86 HIS A CA 1
ATOM 682 C C . HIS A 1 86 ? 33.187 -5.067 -28.241 1.00 83.31 86 HIS A C 1
ATOM 684 O O . HIS A 1 86 ? 32.359 -4.591 -27.467 1.00 83.31 86 HIS A O 1
ATOM 690 N N . LEU A 1 87 ? 32.846 -5.577 -29.429 1.00 81.50 87 LEU A N 1
ATOM 691 C CA . LEU A 1 87 ? 31.466 -5.629 -29.910 1.00 81.50 87 LEU A CA 1
ATOM 692 C C . LEU A 1 87 ? 30.572 -6.444 -28.963 1.00 81.50 87 LEU A C 1
ATOM 694 O O . LEU A 1 87 ? 29.513 -5.969 -28.576 1.00 81.50 87 LEU A O 1
ATOM 698 N N . ARG A 1 88 ? 31.004 -7.632 -28.522 1.00 83.12 88 ARG A N 1
ATOM 699 C CA . ARG A 1 88 ? 30.245 -8.466 -27.570 1.00 83.12 88 ARG A CA 1
ATOM 700 C C . ARG A 1 88 ? 29.993 -7.756 -26.242 1.00 83.12 88 ARG A C 1
ATOM 702 O O . ARG A 1 88 ? 28.893 -7.858 -25.713 1.00 83.12 88 ARG A O 1
ATOM 709 N N . LYS A 1 89 ? 30.979 -7.013 -25.727 1.00 86.19 89 LYS A N 1
ATOM 710 C CA . LYS A 1 89 ? 30.802 -6.187 -24.527 1.00 86.19 89 LYS A CA 1
ATOM 711 C C . LYS A 1 89 ? 29.733 -5.110 -24.747 1.00 86.19 89 LYS A C 1
ATOM 713 O O . LYS A 1 89 ? 28.836 -4.974 -23.929 1.00 86.19 89 LYS A O 1
ATOM 718 N N . LYS A 1 90 ? 29.791 -4.398 -25.872 1.00 83.81 90 LYS A N 1
ATOM 719 C CA . LYS A 1 90 ? 28.813 -3.360 -26.226 1.00 83.81 90 LYS A CA 1
ATOM 720 C C . LYS A 1 90 ? 27.395 -3.905 -26.419 1.00 83.81 90 LYS A C 1
ATOM 722 O O . LYS A 1 90 ? 26.425 -3.267 -26.031 1.00 83.81 90 LYS A O 1
ATOM 727 N N . LEU A 1 91 ? 27.262 -5.105 -26.979 1.00 84.19 91 LEU A N 1
ATOM 728 C CA . LEU A 1 91 ? 25.964 -5.774 -27.104 1.00 84.19 91 LEU A CA 1
ATOM 729 C C . LEU A 1 91 ? 25.391 -6.204 -25.753 1.00 84.19 91 LEU A C 1
ATOM 731 O O . LEU A 1 91 ? 24.177 -6.155 -25.583 1.00 84.19 91 LEU A O 1
ATOM 735 N N . LEU A 1 92 ? 26.244 -6.593 -24.802 1.00 84.56 92 LEU A N 1
ATOM 736 C CA . LEU A 1 92 ? 25.814 -6.847 -23.429 1.00 84.56 92 LEU A CA 1
ATOM 737 C C . LEU A 1 92 ? 25.266 -5.558 -22.794 1.00 84.56 92 LEU A C 1
ATOM 739 O O . LEU A 1 92 ? 24.131 -5.553 -22.339 1.00 84.56 92 LEU A O 1
ATOM 743 N N . GLU A 1 93 ? 26.007 -4.448 -22.902 1.00 83.69 93 GLU A N 1
ATOM 744 C CA . GLU A 1 93 ? 25.577 -3.127 -22.404 1.00 83.69 93 GLU A CA 1
ATOM 745 C C . GLU A 1 93 ? 24.224 -2.682 -23.009 1.00 83.69 93 GLU A C 1
ATOM 747 O O . GLU A 1 93 ? 23.369 -2.147 -22.304 1.00 83.69 93 GLU A O 1
ATOM 752 N N . LEU A 1 94 ? 23.993 -2.927 -24.306 1.00 82.50 94 LEU A N 1
ATOM 753 C CA . LEU A 1 94 ? 22.707 -2.641 -24.960 1.00 82.50 94 LEU A CA 1
ATOM 754 C C . LEU A 1 94 ? 21.573 -3.562 -24.491 1.00 82.50 94 LEU A C 1
ATOM 756 O O . LEU A 1 94 ? 20.434 -3.113 -24.367 1.00 82.50 94 LEU A O 1
ATOM 760 N N . SER A 1 95 ? 21.863 -4.839 -24.239 1.00 84.81 95 SER A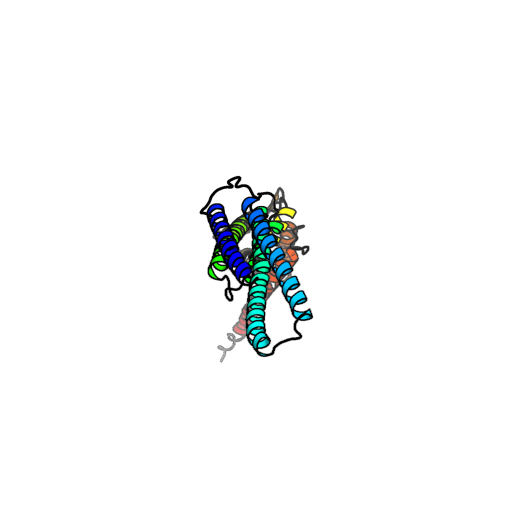 N 1
ATOM 761 C CA . SER A 1 95 ? 20.886 -5.785 -23.690 1.00 84.81 95 SER A CA 1
ATOM 762 C C . SER A 1 95 ? 20.433 -5.367 -22.291 1.00 84.81 95 SER A C 1
ATOM 764 O O . SER A 1 95 ? 19.242 -5.428 -21.988 1.00 84.81 95 SER A O 1
ATOM 766 N N . ASP A 1 96 ? 21.358 -4.903 -21.453 1.00 83.12 96 ASP A N 1
ATOM 767 C CA . ASP A 1 96 ? 21.036 -4.414 -20.110 1.00 83.12 96 ASP A CA 1
ATOM 768 C C . ASP A 1 96 ? 20.191 -3.133 -20.185 1.00 83.12 96 ASP A C 1
ATOM 770 O O . ASP A 1 96 ? 19.180 -2.996 -19.490 1.00 83.12 96 ASP A O 1
ATOM 774 N N . LEU A 1 97 ? 20.528 -2.224 -21.109 1.00 81.75 97 LEU A N 1
ATOM 775 C CA . LEU A 1 97 ? 19.728 -1.027 -21.362 1.00 81.75 97 LEU A CA 1
ATOM 776 C C . LEU A 1 97 ? 18.304 -1.360 -21.839 1.00 81.75 97 LEU A C 1
ATOM 778 O O . LEU A 1 97 ? 17.352 -0.714 -21.406 1.00 81.75 97 LEU A O 1
ATOM 782 N N . ARG A 1 98 ? 18.130 -2.372 -22.697 1.00 85.88 98 ARG A N 1
ATOM 783 C CA . ARG A 1 98 ? 16.805 -2.825 -23.157 1.00 85.88 98 ARG A CA 1
ATOM 784 C C . ARG A 1 98 ? 15.912 -3.227 -21.985 1.00 85.88 98 ARG A C 1
ATOM 786 O O . ARG A 1 98 ? 14.757 -2.808 -21.947 1.00 85.88 98 ARG A O 1
ATOM 793 N N . GLN A 1 99 ? 16.453 -3.995 -21.037 1.00 84.81 99 GLN A N 1
ATOM 794 C CA . GLN A 1 99 ? 15.729 -4.411 -19.830 1.00 84.81 99 GLN A CA 1
ATOM 795 C C . GLN A 1 99 ? 15.376 -3.216 -18.939 1.00 84.81 99 GLN A C 1
ATOM 797 O O . GLN A 1 99 ? 14.308 -3.182 -18.331 1.00 84.81 99 GLN A O 1
ATOM 802 N N . LEU A 1 100 ? 16.256 -2.215 -18.867 1.00 83.44 100 LEU A N 1
ATOM 803 C CA . LEU A 1 100 ? 15.984 -0.988 -18.128 1.00 83.44 100 LEU A CA 1
ATOM 804 C C . LEU A 1 100 ? 14.855 -0.171 -18.772 1.00 83.44 100 LEU A C 1
ATOM 806 O O . LEU A 1 100 ? 13.987 0.320 -18.054 1.00 83.44 100 LEU A O 1
ATOM 810 N N . LEU A 1 101 ? 14.831 -0.059 -20.104 1.00 85.56 101 LEU A N 1
ATOM 811 C CA . LEU A 1 101 ? 13.749 0.612 -20.832 1.00 85.56 101 LEU A CA 1
ATOM 812 C C . LEU A 1 101 ? 12.391 -0.063 -20.590 1.00 85.56 101 LEU A C 1
ATOM 814 O O . LEU A 1 101 ? 11.417 0.647 -20.352 1.00 85.56 101 LEU A O 1
ATOM 818 N N . ASP A 1 102 ? 12.333 -1.401 -20.563 1.00 86.69 102 ASP A N 1
ATOM 819 C CA . ASP A 1 102 ? 11.104 -2.136 -20.214 1.00 86.69 102 ASP A CA 1
ATOM 820 C C . ASP A 1 102 ? 10.606 -1.769 -18.814 1.00 86.69 102 ASP A C 1
ATOM 822 O O . ASP A 1 102 ? 9.423 -1.500 -18.621 1.00 86.69 102 ASP A O 1
ATOM 826 N N . LYS A 1 103 ? 11.508 -1.715 -17.829 1.00 88.25 103 LYS A N 1
ATOM 827 C CA . LYS A 1 103 ? 11.145 -1.356 -16.451 1.00 88.25 103 LYS A CA 1
ATOM 828 C C . LYS A 1 103 ? 10.599 0.063 -16.364 1.00 88.25 103 LYS A C 1
ATOM 830 O O . LYS A 1 103 ? 9.561 0.270 -15.745 1.00 88.25 103 LYS A O 1
ATOM 835 N N . VAL A 1 104 ? 11.267 1.025 -17.002 1.00 88.44 104 VAL A N 1
ATOM 836 C CA . VAL A 1 104 ? 10.816 2.427 -17.056 1.00 88.44 104 VAL A CA 1
ATOM 837 C C . VAL A 1 104 ? 9.442 2.529 -17.720 1.00 88.44 104 VAL A C 1
ATOM 839 O O . VAL A 1 104 ? 8.567 3.218 -17.206 1.00 88.44 104 VAL A O 1
ATOM 842 N N . HIS A 1 105 ? 9.231 1.799 -18.815 1.00 88.69 105 HIS A N 1
ATOM 843 C CA . HIS A 1 105 ? 7.951 1.745 -19.513 1.00 88.69 105 HIS A CA 1
ATOM 844 C C . HIS A 1 105 ? 6.825 1.193 -18.627 1.00 88.69 105 HIS A C 1
ATOM 846 O O . HIS A 1 105 ? 5.752 1.790 -18.545 1.00 88.69 105 HIS A O 1
ATOM 852 N N . VAL A 1 106 ? 7.076 0.092 -17.912 1.00 91.75 106 VAL A N 1
ATOM 853 C CA . VAL A 1 106 ? 6.097 -0.492 -16.983 1.00 91.75 106 VAL A CA 1
ATOM 854 C C . VAL A 1 106 ? 5.790 0.462 -15.826 1.00 91.75 106 VAL A C 1
ATOM 856 O O . VAL A 1 106 ? 4.618 0.669 -15.522 1.00 91.75 106 VAL A O 1
ATOM 859 N N . ILE A 1 107 ? 6.810 1.075 -15.212 1.00 91.56 107 ILE A N 1
ATOM 860 C CA . ILE A 1 107 ? 6.622 2.051 -14.124 1.00 91.56 107 ILE A CA 1
ATOM 861 C C . ILE A 1 107 ? 5.740 3.212 -14.594 1.00 91.56 107 ILE A C 1
ATOM 863 O O . ILE A 1 107 ? 4.786 3.573 -13.907 1.00 91.56 107 ILE A O 1
ATOM 867 N N . GLU A 1 108 ? 6.019 3.772 -15.771 1.00 88.19 108 GLU A N 1
ATOM 868 C CA . GLU A 1 108 ? 5.252 4.901 -16.297 1.00 88.19 108 GLU A CA 1
ATOM 869 C C . GLU A 1 108 ? 3.791 4.523 -16.580 1.00 88.19 108 GLU A C 1
ATOM 871 O O . GLU A 1 108 ? 2.877 5.257 -16.204 1.00 88.19 108 GLU A O 1
ATOM 876 N N . GLY A 1 109 ? 3.544 3.341 -17.156 1.00 88.56 109 GLY A N 1
ATOM 877 C CA . GLY A 1 109 ? 2.183 2.838 -17.365 1.00 88.56 109 GLY A CA 1
ATOM 878 C C . GLY A 1 109 ? 1.398 2.664 -16.057 1.00 88.56 109 GLY A C 1
ATOM 879 O O . GLY A 1 109 ? 0.213 3.004 -15.989 1.00 88.56 109 GLY A O 1
ATOM 880 N N . LEU A 1 110 ? 2.057 2.188 -14.997 1.00 91.62 110 LEU A N 1
ATOM 881 C CA . LEU A 1 110 ? 1.455 2.065 -13.667 1.00 91.62 110 LEU A CA 1
ATOM 882 C C . LEU A 1 110 ? 1.144 3.439 -13.051 1.00 91.62 110 LEU A C 1
ATOM 884 O O . LEU A 1 110 ? 0.049 3.625 -12.520 1.00 91.62 110 LEU A O 1
ATOM 888 N N . LEU A 1 111 ? 2.055 4.412 -13.161 1.00 88.69 111 LEU A N 1
ATOM 889 C CA . LEU A 1 111 ? 1.854 5.777 -12.656 1.00 88.69 111 LEU A CA 1
ATOM 890 C C . LEU A 1 111 ? 0.703 6.501 -13.366 1.00 88.69 111 LEU A C 1
ATOM 892 O O . LEU A 1 111 ? -0.141 7.111 -12.704 1.00 88.69 111 LEU A O 1
ATOM 896 N N . ILE A 1 112 ? 0.611 6.377 -14.694 1.00 85.12 112 ILE A N 1
ATOM 897 C CA . ILE A 1 112 ? -0.522 6.898 -15.475 1.00 85.12 112 ILE A CA 1
ATOM 898 C C . ILE A 1 112 ? -1.832 6.280 -14.975 1.00 85.12 112 ILE A C 1
ATOM 900 O O . ILE A 1 112 ? -2.807 6.994 -14.726 1.00 85.12 112 ILE A O 1
ATOM 904 N N . SER A 1 113 ? -1.851 4.961 -14.756 1.00 85.56 113 SER A N 1
ATOM 905 C CA . SER A 1 113 ? -3.028 4.272 -14.224 1.00 85.56 113 SER A CA 1
ATOM 906 C C . SER A 1 113 ? -3.446 4.831 -12.860 1.00 85.56 113 SER A C 1
ATOM 908 O O . SER A 1 113 ? -4.623 5.157 -12.682 1.00 85.56 113 SER A O 1
ATOM 910 N N . CYS A 1 114 ? -2.500 5.031 -11.936 1.00 86.94 114 CYS A N 1
ATOM 911 C CA . CYS A 1 114 ? -2.770 5.622 -10.622 1.00 86.94 114 CYS A CA 1
ATOM 912 C C . CYS A 1 114 ? -3.329 7.049 -10.717 1.00 86.94 114 CYS A C 1
ATOM 914 O O . CYS A 1 114 ? -4.251 7.403 -9.986 1.00 86.94 114 CYS A O 1
ATOM 916 N N . ARG A 1 115 ? -2.842 7.861 -11.661 1.00 79.88 115 ARG A N 1
ATOM 917 C CA . ARG A 1 115 ? -3.327 9.235 -11.865 1.00 79.88 115 ARG A CA 1
ATOM 918 C C . ARG A 1 115 ? -4.708 9.318 -12.526 1.00 79.88 115 ARG A C 1
ATOM 920 O O . ARG A 1 115 ? -5.395 10.323 -12.363 1.00 79.88 115 ARG A O 1
ATOM 927 N N . SER A 1 116 ? -5.167 8.270 -13.211 1.00 73.00 116 SER A N 1
ATOM 928 C CA . SER A 1 116 ? -6.409 8.278 -14.007 1.00 73.00 116 SER A CA 1
ATOM 929 C C . SER A 1 116 ? -7.738 8.328 -13.209 1.00 73.00 116 SER A C 1
ATOM 931 O O . SER A 1 116 ? -8.816 8.173 -13.784 1.00 73.00 116 SER A O 1
ATOM 933 N N . THR A 1 117 ? -7.716 8.601 -11.895 1.00 60.56 117 THR A N 1
ATOM 934 C CA . THR A 1 117 ? -8.877 8.788 -10.976 1.00 60.56 117 THR A CA 1
ATOM 935 C C . THR A 1 117 ? -9.877 7.623 -10.862 1.00 60.56 117 THR A C 1
ATOM 937 O O . THR A 1 117 ? -10.939 7.780 -10.261 1.00 60.56 117 THR A O 1
ATOM 940 N N . LYS A 1 118 ? -9.568 6.444 -11.416 1.00 65.44 118 LYS A N 1
ATOM 941 C CA . LYS A 1 118 ? -10.506 5.305 -11.505 1.00 65.44 118 LYS A CA 1
ATOM 942 C C . LYS A 1 118 ? -10.112 4.068 -10.700 1.00 65.44 118 LYS A C 1
ATOM 944 O O . LYS A 1 118 ? -10.854 3.087 -10.734 1.00 65.44 118 LYS A O 1
ATOM 949 N N . LEU A 1 119 ? -8.968 4.075 -10.023 1.00 74.88 119 LEU A N 1
ATOM 950 C CA . LEU A 1 119 ? -8.526 2.908 -9.267 1.00 74.88 119 LEU A CA 1
ATOM 951 C C . LEU A 1 119 ? -9.189 2.852 -7.891 1.00 74.88 119 LEU A C 1
ATOM 953 O O . LEU A 1 119 ? -9.384 3.871 -7.233 1.00 74.88 119 LEU A O 1
ATOM 957 N N . TYR A 1 120 ? -9.521 1.635 -7.464 1.00 83.94 120 TYR A N 1
ATOM 958 C CA . TYR A 1 120 ? -9.816 1.360 -6.064 1.00 83.94 120 TYR A CA 1
ATOM 959 C C . TYR A 1 120 ? -8.530 1.464 -5.241 1.00 83.94 120 TYR A C 1
ATOM 961 O O . TYR A 1 120 ? -7.440 1.198 -5.749 1.00 83.94 120 TYR A O 1
ATOM 969 N N . GLU A 1 121 ? -8.662 1.776 -3.953 1.00 87.75 121 GLU A N 1
ATOM 970 C CA . GLU A 1 121 ? -7.531 2.072 -3.065 1.00 87.75 121 GLU A CA 1
ATOM 971 C C . GLU A 1 121 ? -6.486 0.938 -3.036 1.00 87.75 121 GLU A C 1
ATOM 973 O O . GLU A 1 121 ? -5.278 1.176 -3.041 1.00 87.75 121 GLU A O 1
ATOM 978 N N . VAL A 1 122 ? -6.957 -0.314 -3.078 1.00 91.50 122 VAL A N 1
ATOM 979 C CA . VAL A 1 122 ? -6.104 -1.514 -3.069 1.00 91.50 122 VAL A CA 1
ATOM 980 C C . VAL A 1 122 ? -5.330 -1.669 -4.377 1.00 91.50 122 VAL A C 1
ATOM 982 O O . VAL A 1 122 ? -4.185 -2.123 -4.365 1.00 91.50 122 VAL A O 1
ATOM 985 N N . ASP A 1 123 ? -5.944 -1.323 -5.508 1.00 91.81 123 ASP A N 1
ATOM 986 C CA . ASP A 1 123 ? -5.297 -1.426 -6.816 1.00 91.81 123 ASP A CA 1
ATOM 987 C C . ASP A 1 123 ? -4.243 -0.328 -6.982 1.00 91.81 123 ASP A C 1
ATOM 989 O O . ASP A 1 123 ? -3.144 -0.605 -7.459 1.00 91.81 123 ASP A O 1
ATOM 993 N N . GLU A 1 124 ? -4.527 0.883 -6.497 1.00 92.00 124 GLU A N 1
ATOM 994 C CA . GLU A 1 124 ? -3.549 1.972 -6.448 1.00 92.00 124 GLU A CA 1
ATOM 995 C C . GLU A 1 124 ? -2.348 1.606 -5.558 1.00 92.00 124 GLU A C 1
ATOM 997 O O . GLU A 1 124 ? -1.200 1.697 -5.998 1.00 92.00 124 GLU A O 1
ATOM 1002 N N . ALA A 1 125 ? -2.591 1.088 -4.346 1.00 94.06 125 ALA A N 1
ATOM 1003 C CA . ALA A 1 125 ? -1.525 0.625 -3.454 1.00 94.06 125 ALA A CA 1
ATOM 1004 C C . ALA A 1 125 ? -0.672 -0.480 -4.100 1.00 94.06 125 ALA A C 1
ATOM 1006 O O . ALA A 1 125 ? 0.556 -0.454 -4.001 1.00 94.06 125 ALA A O 1
ATOM 1007 N N . ARG A 1 126 ? -1.307 -1.440 -4.791 1.00 95.12 126 ARG A N 1
ATOM 1008 C CA . ARG A 1 126 ? -0.607 -2.522 -5.498 1.00 95.12 126 ARG A CA 1
ATOM 1009 C C . ARG A 1 126 ? 0.300 -1.980 -6.598 1.00 95.12 126 ARG A C 1
ATOM 1011 O O . ARG A 1 126 ? 1.464 -2.368 -6.653 1.00 95.12 126 ARG A O 1
ATOM 1018 N N . ASN A 1 127 ? -0.217 -1.086 -7.437 1.00 94.94 127 ASN A N 1
ATOM 1019 C CA . ASN A 1 127 ? 0.545 -0.489 -8.530 1.00 94.94 127 ASN A CA 1
ATOM 1020 C C . ASN A 1 127 ? 1.758 0.289 -8.004 1.00 94.94 127 ASN A C 1
ATOM 1022 O O . ASN A 1 127 ? 2.861 0.124 -8.515 1.00 94.94 127 ASN A O 1
ATOM 1026 N N . LEU A 1 128 ? 1.585 1.082 -6.942 1.00 95.25 128 LEU A N 1
ATOM 1027 C CA . LEU A 1 128 ? 2.684 1.849 -6.352 1.00 95.25 128 LEU A CA 1
ATOM 1028 C C . LEU A 1 128 ? 3.763 0.952 -5.717 1.00 95.25 128 LEU A C 1
ATOM 1030 O O . LEU A 1 128 ? 4.952 1.239 -5.850 1.00 95.25 128 LEU A O 1
ATOM 1034 N N . ILE A 1 129 ? 3.382 -0.158 -5.075 1.00 95.56 129 ILE A N 1
ATOM 1035 C CA . ILE A 1 129 ? 4.336 -1.146 -4.535 1.00 95.56 129 ILE A CA 1
ATOM 1036 C C . ILE A 1 129 ? 5.120 -1.840 -5.656 1.00 95.56 129 ILE A C 1
ATOM 1038 O O . ILE A 1 129 ? 6.329 -2.056 -5.521 1.00 95.56 129 ILE A O 1
ATOM 1042 N N . GLU A 1 130 ? 4.462 -2.153 -6.772 1.00 95.62 130 GLU A N 1
ATOM 1043 C CA . GLU A 1 130 ? 5.130 -2.699 -7.957 1.00 95.62 130 GLU A CA 1
ATOM 1044 C C . GLU A 1 130 ? 6.138 -1.690 -8.526 1.00 95.62 130 GLU A C 1
ATOM 1046 O O . GLU A 1 130 ? 7.295 -2.043 -8.757 1.00 95.62 130 GLU A O 1
ATOM 1051 N N . CYS A 1 131 ? 5.767 -0.407 -8.632 1.00 94.62 131 CYS A N 1
ATOM 1052 C CA . CYS A 1 131 ? 6.698 0.652 -9.031 1.00 94.62 131 CYS A CA 1
ATOM 1053 C C . CYS A 1 131 ? 7.933 0.714 -8.121 1.00 94.62 131 CYS A C 1
ATOM 1055 O O . CYS A 1 131 ? 9.057 0.799 -8.616 1.00 94.62 131 CYS A O 1
ATOM 1057 N N . VAL A 1 132 ? 7.756 0.639 -6.795 1.00 93.25 132 VAL A N 1
ATOM 1058 C CA . VAL A 1 132 ? 8.878 0.610 -5.836 1.00 93.25 132 VAL A CA 1
ATOM 1059 C C . VAL A 1 132 ? 9.773 -0.606 -6.069 1.00 93.25 132 VAL A C 1
ATOM 1061 O O . VAL A 1 132 ? 10.998 -0.484 -6.030 1.00 93.25 132 VAL A O 1
ATOM 1064 N N . THR A 1 133 ? 9.178 -1.769 -6.326 1.00 92.44 133 THR A N 1
ATOM 1065 C CA . THR A 1 133 ? 9.915 -3.011 -6.591 1.00 92.44 133 THR A CA 1
ATOM 1066 C C . THR A 1 133 ? 10.782 -2.860 -7.837 1.00 92.44 133 THR A C 1
ATOM 1068 O O . THR A 1 133 ? 12.001 -3.018 -7.755 1.00 92.44 133 THR A O 1
ATOM 1071 N N . LEU A 1 134 ? 10.191 -2.420 -8.950 1.00 91.00 134 LEU A N 1
ATOM 1072 C CA . LEU A 1 134 ? 10.899 -2.186 -10.209 1.00 91.00 134 LEU A CA 1
ATOM 1073 C C . LEU A 1 134 ? 11.998 -1.119 -10.064 1.00 91.00 134 LEU A C 1
ATOM 1075 O O . LEU A 1 134 ? 13.114 -1.314 -10.544 1.00 91.00 134 LEU A O 1
ATOM 1079 N N . LEU A 1 135 ? 11.735 -0.021 -9.346 1.00 89.44 135 LEU A N 1
ATOM 1080 C CA . LEU A 1 135 ? 12.721 1.038 -9.087 1.00 89.44 135 LEU A CA 1
ATOM 1081 C C . LEU A 1 135 ? 13.898 0.583 -8.215 1.00 89.44 135 LEU A C 1
ATOM 1083 O O . LEU A 1 135 ? 14.986 1.157 -8.321 1.00 89.44 135 LEU A O 1
ATOM 1087 N N . ASN A 1 136 ? 13.695 -0.399 -7.335 1.00 86.94 136 ASN A N 1
ATOM 1088 C CA . ASN A 1 136 ? 14.758 -0.975 -6.510 1.00 86.94 136 ASN A CA 1
ATOM 1089 C C . ASN A 1 136 ? 15.645 -1.939 -7.304 1.00 86.94 136 ASN A C 1
ATOM 1091 O O . ASN A 1 136 ? 16.830 -2.066 -6.997 1.00 86.94 136 ASN A O 1
ATOM 1095 N N . GLU A 1 137 ? 15.104 -2.575 -8.344 1.00 84.56 137 GLU A N 1
ATOM 1096 C CA . GLU A 1 137 ? 15.888 -3.386 -9.276 1.00 84.56 137 GLU A CA 1
ATOM 1097 C C . GLU A 1 137 ? 16.739 -2.549 -10.239 1.00 84.56 137 GLU A C 1
ATOM 1099 O O . GLU A 1 137 ? 17.691 -3.067 -10.821 1.00 84.56 137 GLU A O 1
ATOM 1104 N N . ILE A 1 138 ? 16.414 -1.266 -10.425 1.00 79.81 138 ILE A N 1
ATOM 1105 C CA . ILE A 1 138 ? 17.255 -0.323 -11.170 1.00 79.81 138 ILE A CA 1
ATOM 1106 C C . ILE A 1 138 ? 18.393 0.130 -10.237 1.00 79.81 138 ILE A C 1
ATOM 1108 O O . ILE A 1 138 ? 18.324 1.170 -9.567 1.00 79.81 138 ILE A O 1
ATOM 1112 N N . THR A 1 139 ? 19.443 -0.691 -10.151 1.00 65.94 139 THR A N 1
ATOM 1113 C CA . THR A 1 139 ? 20.618 -0.444 -9.304 1.00 65.94 139 THR A CA 1
ATOM 1114 C C . THR A 1 139 ? 21.365 0.832 -9.715 1.00 65.94 139 THR A C 1
ATOM 1116 O O . THR A 1 139 ? 21.248 1.337 -10.831 1.00 65.94 139 THR A O 1
ATOM 1119 N N . LYS A 1 140 ? 22.125 1.412 -8.774 1.00 58.47 140 LYS A N 1
ATOM 1120 C CA . LYS A 1 140 ? 22.978 2.589 -9.029 1.00 58.47 140 LYS A CA 1
ATOM 1121 C C . LYS A 1 140 ? 24.234 2.276 -9.848 1.00 58.47 140 LYS A C 1
ATOM 1123 O O . LYS A 1 140 ? 24.837 3.215 -10.357 1.00 58.47 140 LYS A O 1
ATOM 1128 N N . ASP A 1 141 ? 24.585 1.004 -10.009 1.00 48.16 141 ASP A N 1
ATOM 1129 C CA . ASP A 1 141 ? 25.893 0.596 -10.508 1.00 48.16 141 ASP A CA 1
ATOM 1130 C C . ASP A 1 141 ? 25.772 -0.271 -11.772 1.00 48.16 141 ASP A C 1
ATOM 1132 O O . ASP A 1 141 ? 25.452 -1.453 -11.673 1.00 48.16 141 ASP A O 1
ATOM 1136 N N . GLU A 1 142 ? 25.991 0.371 -12.934 1.00 45.78 142 GLU A N 1
ATOM 1137 C CA . GLU A 1 142 ? 26.804 -0.043 -14.108 1.00 45.78 142 GLU A CA 1
ATOM 1138 C C . GLU A 1 142 ? 26.275 0.529 -15.447 1.00 45.78 142 GLU A C 1
ATOM 1140 O O . GLU A 1 142 ? 25.144 0.265 -15.831 1.00 45.78 142 GLU A O 1
ATOM 1145 N N . GLY A 1 143 ? 27.126 1.269 -16.189 1.00 58.62 143 GLY A N 1
ATOM 1146 C CA . GLY A 1 143 ? 26.869 1.748 -17.568 1.00 58.62 143 GLY A CA 1
ATOM 1147 C C . GLY A 1 143 ? 25.678 2.711 -17.736 1.00 58.62 143 GLY A C 1
ATOM 1148 O O . GLY A 1 143 ? 24.810 2.781 -16.885 1.00 58.62 143 GLY A O 1
ATOM 1149 N N . TRP A 1 144 ? 25.632 3.535 -18.797 1.00 57.66 144 TRP A N 1
ATOM 1150 C CA . TRP A 1 144 ? 24.493 4.453 -19.078 1.00 57.66 144 TRP A CA 1
ATOM 1151 C C . TRP A 1 144 ? 24.029 5.368 -17.906 1.00 57.66 144 TRP A C 1
ATOM 1153 O O . TRP A 1 144 ? 23.027 6.079 -18.009 1.00 57.66 144 TRP A O 1
ATOM 1163 N N . VAL A 1 145 ? 24.828 5.413 -16.828 1.00 56.41 145 VAL A N 1
ATOM 1164 C CA . VAL A 1 145 ? 24.416 5.586 -15.419 1.00 56.41 145 VAL A CA 1
ATOM 1165 C C . VAL A 1 145 ? 23.804 6.952 -15.145 1.00 56.41 145 VAL A C 1
ATOM 1167 O O . VAL A 1 145 ? 23.008 7.119 -14.226 1.00 56.41 145 VAL A O 1
ATOM 1170 N N . ILE A 1 146 ? 24.187 7.952 -15.934 1.00 54.84 146 ILE A N 1
ATOM 1171 C CA . ILE A 1 146 ? 23.818 9.342 -15.675 1.00 54.84 146 ILE A CA 1
ATOM 1172 C C . ILE A 1 146 ? 22.380 9.611 -16.134 1.00 54.84 146 ILE A C 1
ATOM 1174 O O . ILE A 1 146 ? 21.607 10.210 -15.393 1.00 54.84 146 ILE A O 1
ATOM 1178 N N . LEU A 1 147 ? 21.999 9.135 -17.323 1.00 61.50 147 LEU A N 1
ATOM 1179 C CA . LEU A 1 147 ? 20.670 9.395 -17.886 1.00 61.50 147 LEU A CA 1
ATOM 1180 C C . LEU A 1 147 ? 19.621 8.431 -17.330 1.00 61.50 147 LEU A C 1
ATOM 1182 O O . LEU A 1 147 ? 18.524 8.853 -16.976 1.00 61.50 147 LEU A O 1
ATOM 1186 N N . THR A 1 148 ? 19.981 7.158 -17.161 1.00 65.62 148 THR A N 1
ATOM 1187 C CA . THR A 1 148 ? 19.113 6.167 -16.509 1.00 65.62 148 THR A CA 1
ATOM 1188 C C . THR A 1 148 ? 18.959 6.449 -15.014 1.00 65.62 148 THR A C 1
ATOM 1190 O O . THR A 1 148 ? 17.868 6.294 -14.469 1.00 65.62 148 THR A O 1
ATOM 1193 N N . GLY A 1 149 ? 20.016 6.950 -14.361 1.00 72.12 149 GLY A N 1
ATOM 1194 C CA . GLY A 1 149 ? 19.972 7.435 -12.983 1.00 72.12 149 GLY A CA 1
ATOM 1195 C C . GLY A 1 149 ? 19.025 8.620 -12.810 1.00 72.12 149 GLY A C 1
ATOM 1196 O O . GLY A 1 149 ? 18.208 8.594 -11.896 1.00 72.12 149 GLY A O 1
ATOM 1197 N N . ARG A 1 150 ? 19.067 9.604 -13.719 1.00 81.62 150 ARG A N 1
ATOM 1198 C CA . ARG A 1 150 ? 18.149 10.753 -13.705 1.00 81.62 150 ARG A CA 1
ATOM 1199 C C . ARG A 1 150 ? 16.691 10.329 -13.884 1.00 81.62 150 ARG A C 1
ATOM 1201 O O . ARG A 1 150 ? 15.862 10.706 -13.066 1.00 8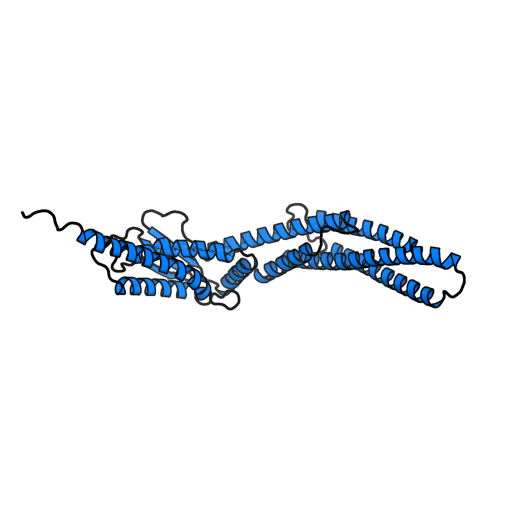1.62 150 ARG A O 1
ATOM 1208 N N . VAL A 1 151 ? 16.388 9.503 -14.891 1.00 84.31 151 VAL A N 1
ATOM 1209 C CA . VAL A 1 151 ? 15.032 8.956 -15.108 1.00 84.31 151 VAL A CA 1
ATOM 1210 C C . VAL A 1 151 ? 14.535 8.211 -13.868 1.00 84.31 151 VAL A C 1
ATOM 1212 O O . VAL A 1 151 ? 13.424 8.458 -13.406 1.00 84.31 151 VAL A O 1
ATOM 1215 N N . ARG A 1 152 ? 15.370 7.341 -13.284 1.00 84.94 152 ARG A N 1
ATOM 1216 C CA . ARG A 1 152 ? 15.035 6.623 -12.048 1.00 84.94 152 ARG A CA 1
ATOM 1217 C C . ARG A 1 152 ? 14.734 7.580 -10.898 1.00 84.94 152 ARG A C 1
ATOM 1219 O O . 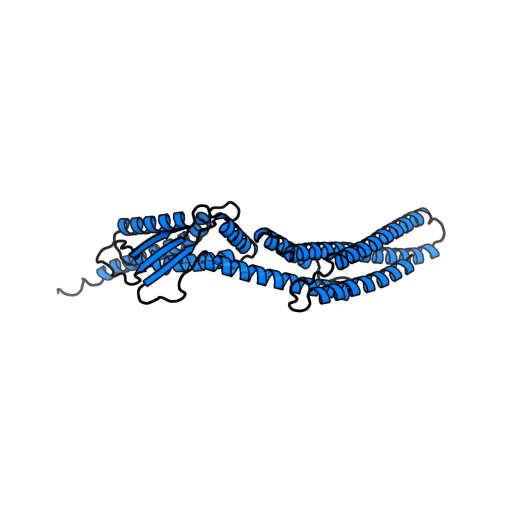ARG A 1 152 ? 13.802 7.326 -10.143 1.00 84.94 152 ARG A O 1
ATOM 1226 N N . ASP A 1 153 ? 15.540 8.622 -10.726 1.00 86.19 153 ASP A N 1
ATOM 1227 C CA . ASP A 1 153 ? 15.402 9.542 -9.600 1.00 86.19 153 ASP A CA 1
ATOM 1228 C C . ASP A 1 153 ? 14.112 10.377 -9.725 1.00 86.19 153 ASP A C 1
ATOM 1230 O O . ASP A 1 153 ? 13.370 10.451 -8.749 1.00 86.19 153 ASP A O 1
ATOM 1234 N N . ILE A 1 154 ? 13.761 10.852 -10.930 1.00 87.75 154 ILE A N 1
ATOM 1235 C CA . ILE A 1 154 ? 12.470 11.521 -11.207 1.00 87.75 154 ILE A CA 1
ATOM 1236 C C . ILE A 1 154 ? 11.290 10.594 -10.877 1.00 87.75 154 ILE A C 1
ATOM 1238 O O . ILE A 1 154 ? 10.393 10.957 -10.119 1.00 87.75 154 ILE A O 1
ATOM 1242 N N . LEU A 1 155 ? 11.307 9.363 -11.403 1.00 89.12 155 LEU A N 1
ATOM 1243 C CA . LEU A 1 155 ? 10.242 8.385 -11.154 1.00 89.12 155 LEU A CA 1
ATOM 1244 C C . LEU A 1 155 ? 10.136 8.017 -9.671 1.00 89.12 155 LEU A C 1
ATOM 1246 O O . LEU A 1 155 ? 9.043 7.803 -9.155 1.00 89.12 155 LEU A O 1
ATOM 1250 N N . ARG A 1 156 ? 11.266 7.940 -8.964 1.00 91.12 156 ARG A N 1
ATOM 1251 C CA . ARG A 1 156 ? 11.297 7.651 -7.529 1.00 91.12 156 ARG A CA 1
ATOM 1252 C C . ARG A 1 156 ? 10.679 8.774 -6.708 1.00 91.12 156 ARG A C 1
ATOM 1254 O O . ARG A 1 156 ? 9.978 8.480 -5.744 1.00 91.12 156 ARG A O 1
ATOM 1261 N N . GLU A 1 157 ? 10.951 10.028 -7.052 1.00 90.12 157 GLU A N 1
ATOM 1262 C CA . GLU A 1 157 ? 10.327 11.179 -6.397 1.00 90.12 157 GLU A CA 1
ATOM 1263 C C . GLU A 1 157 ? 8.807 11.154 -6.574 1.00 90.12 157 GLU A C 1
ATOM 1265 O O . GLU A 1 157 ? 8.085 11.250 -5.581 1.00 90.12 157 GLU A O 1
ATOM 1270 N N . GLU A 1 158 ? 8.330 10.902 -7.794 1.00 90.06 158 GLU A N 1
ATOM 1271 C CA . GLU A 1 158 ? 6.897 10.793 -8.077 1.00 90.06 158 GLU A CA 1
ATOM 1272 C C . GLU A 1 158 ? 6.241 9.620 -7.333 1.00 90.06 158 GLU A C 1
ATOM 1274 O O . GLU A 1 158 ? 5.229 9.801 -6.657 1.00 90.06 158 GLU A O 1
ATOM 1279 N N . VAL A 1 159 ? 6.824 8.416 -7.394 1.00 92.69 159 VAL A N 1
ATOM 1280 C CA . VAL A 1 159 ? 6.286 7.236 -6.692 1.00 92.69 159 VAL A CA 1
ATOM 1281 C C . VAL A 1 159 ? 6.199 7.492 -5.188 1.00 92.69 159 VAL A C 1
ATOM 1283 O O . VAL A 1 159 ? 5.184 7.173 -4.569 1.00 92.69 159 VAL A O 1
ATOM 1286 N N . ASN A 1 160 ? 7.228 8.102 -4.593 1.00 92.38 160 ASN A N 1
ATOM 1287 C CA . ASN A 1 160 ? 7.212 8.454 -3.175 1.00 92.38 160 ASN A CA 1
ATOM 1288 C C . ASN A 1 160 ? 6.114 9.475 -2.859 1.00 92.38 160 ASN A C 1
ATOM 1290 O O . ASN A 1 160 ? 5.399 9.311 -1.872 1.00 92.38 160 ASN A O 1
ATOM 1294 N N . PHE A 1 161 ? 5.956 10.502 -3.695 1.00 90.94 161 PHE A N 1
ATOM 1295 C CA . PHE A 1 161 ? 4.891 11.489 -3.540 1.00 90.94 161 PHE A CA 1
ATOM 1296 C C . PHE A 1 161 ? 3.503 10.836 -3.585 1.00 90.94 161 PHE A C 1
ATOM 1298 O O . PHE A 1 161 ? 2.684 11.069 -2.693 1.00 90.94 161 PHE A O 1
ATOM 1305 N N . MET A 1 162 ? 3.247 9.975 -4.573 1.00 90.06 162 MET A N 1
ATOM 1306 C CA . MET A 1 162 ? 1.969 9.271 -4.700 1.00 90.06 162 MET A CA 1
ATOM 1307 C C . MET A 1 162 ? 1.710 8.324 -3.525 1.00 90.06 162 MET A C 1
ATOM 1309 O O . MET A 1 162 ? 0.596 8.300 -3.007 1.00 90.06 162 MET A O 1
ATOM 1313 N N . ILE A 1 163 ? 2.728 7.596 -3.050 1.00 93.50 163 ILE A N 1
ATOM 1314 C CA . ILE A 1 163 ? 2.608 6.740 -1.860 1.00 93.50 163 ILE A CA 1
ATOM 1315 C C . ILE A 1 163 ? 2.230 7.567 -0.633 1.00 93.50 163 ILE A C 1
ATOM 1317 O O . ILE A 1 163 ? 1.311 7.189 0.090 1.00 93.50 163 ILE A O 1
ATOM 1321 N N . GLU A 1 164 ? 2.902 8.692 -0.388 1.00 92.88 164 GLU A N 1
ATOM 1322 C CA . GLU A 1 164 ? 2.603 9.544 0.767 1.00 92.88 164 GLU A CA 1
ATOM 1323 C C . GLU A 1 164 ? 1.214 10.192 0.659 1.00 92.88 164 GLU A C 1
ATOM 1325 O O . GLU A 1 164 ? 0.483 10.257 1.650 1.00 92.88 164 GLU A O 1
ATOM 1330 N N . SER A 1 165 ? 0.798 10.588 -0.547 1.00 90.94 165 SER A N 1
ATOM 1331 C CA . SER A 1 165 ? -0.558 11.079 -0.818 1.00 90.94 165 SER A CA 1
ATOM 1332 C C . SER A 1 165 ? -1.622 10.007 -0.539 1.00 90.94 165 SER A C 1
ATOM 1334 O O . SER A 1 165 ? -2.586 10.254 0.195 1.00 90.94 165 SER A O 1
ATOM 1336 N N . LEU A 1 166 ? -1.419 8.786 -1.047 1.00 92.62 166 LEU A N 1
ATOM 1337 C CA . LEU A 1 166 ? -2.320 7.659 -0.818 1.00 92.62 166 LEU A CA 1
ATOM 1338 C C . LEU A 1 166 ? -2.380 7.300 0.668 1.00 92.62 166 LEU A C 1
ATOM 1340 O O . LEU A 1 166 ? -3.471 7.164 1.223 1.00 92.62 166 LEU A O 1
ATOM 1344 N N . LYS A 1 167 ? -1.228 7.214 1.346 1.00 94.56 167 LYS A N 1
ATOM 1345 C CA . LYS A 1 167 ? -1.163 7.002 2.797 1.00 94.56 167 LYS A CA 1
ATOM 1346 C C . LYS A 1 167 ? -1.976 8.053 3.533 1.00 94.56 167 LYS A C 1
ATOM 1348 O O . LYS A 1 167 ? -2.815 7.685 4.346 1.00 94.56 167 LYS A O 1
ATOM 1353 N N . PHE A 1 168 ? -1.772 9.336 3.243 1.00 93.12 168 PHE A N 1
ATOM 1354 C CA . PHE A 1 168 ? -2.518 10.419 3.881 1.00 93.12 168 PHE A CA 1
ATOM 1355 C C . PHE A 1 168 ? -4.034 10.263 3.688 1.00 93.12 168 PHE A C 1
ATOM 1357 O O . PHE A 1 168 ? -4.786 10.320 4.661 1.00 93.12 168 PHE A O 1
ATOM 1364 N N . SER A 1 169 ? -4.479 9.977 2.462 1.00 92.88 169 SER A N 1
ATOM 1365 C CA . SER A 1 169 ? -5.890 9.717 2.152 1.00 92.88 169 SER A CA 1
ATOM 1366 C C . SER A 1 169 ? -6.449 8.534 2.957 1.00 92.88 169 SER A C 1
ATOM 1368 O O . SER A 1 169 ? -7.489 8.650 3.614 1.00 92.88 169 SER A O 1
ATOM 1370 N N . MET A 1 170 ? -5.724 7.411 2.990 1.00 94.62 170 MET A N 1
ATOM 1371 C CA . MET A 1 170 ? -6.147 6.202 3.706 1.00 94.62 170 MET A CA 1
ATOM 1372 C C . MET A 1 170 ? -6.166 6.402 5.221 1.00 94.62 170 MET A C 1
ATOM 1374 O O . MET A 1 170 ? -7.032 5.880 5.922 1.00 94.62 170 MET A O 1
ATOM 1378 N N . ILE A 1 171 ? -5.225 7.190 5.732 1.00 94.25 171 ILE A N 1
ATOM 1379 C CA . ILE A 1 171 ? -5.155 7.612 7.126 1.00 94.25 171 ILE A CA 1
ATOM 1380 C C . ILE A 1 171 ? -6.401 8.411 7.506 1.00 94.25 171 ILE A C 1
ATOM 1382 O O . ILE A 1 171 ? -7.027 8.101 8.518 1.00 94.25 171 ILE A O 1
ATOM 1386 N N . CYS A 1 172 ? -6.781 9.400 6.695 1.00 93.00 172 CYS A N 1
ATOM 1387 C CA . CYS A 1 172 ? -7.991 10.179 6.933 1.00 93.00 172 CYS A CA 1
ATOM 1388 C C . CYS A 1 172 ? -9.238 9.288 6.911 1.00 93.00 172 CYS A C 1
ATOM 1390 O O . CYS A 1 172 ? -10.061 9.377 7.818 1.00 93.00 172 CYS A O 1
ATOM 1392 N N . ALA A 1 173 ? -9.341 8.367 5.948 1.00 93.44 173 ALA A N 1
ATOM 1393 C CA . ALA A 1 173 ? -10.448 7.413 5.882 1.00 93.44 173 ALA A CA 1
ATOM 1394 C C . ALA A 1 173 ? -10.497 6.468 7.103 1.00 93.44 173 ALA A C 1
ATOM 1396 O O . ALA A 1 173 ? -11.577 6.142 7.596 1.00 93.44 173 ALA A O 1
ATOM 1397 N N . PHE A 1 174 ? -9.342 6.055 7.636 1.00 94.69 174 PHE A N 1
ATOM 1398 C CA . PHE A 1 174 ? -9.276 5.297 8.888 1.00 94.69 174 PHE A CA 1
ATOM 1399 C C . PHE A 1 174 ? -9.762 6.120 10.086 1.00 94.69 174 PHE A C 1
ATOM 1401 O O . PHE A 1 174 ? -10.500 5.601 10.921 1.00 94.69 174 PHE A O 1
ATOM 1408 N N . ASP A 1 175 ? -9.367 7.390 10.173 1.00 92.62 175 ASP A N 1
ATOM 1409 C CA . ASP A 1 175 ? -9.768 8.283 11.265 1.00 92.62 175 ASP A CA 1
ATOM 1410 C C . ASP A 1 175 ? -11.270 8.658 11.180 1.00 92.62 175 ASP A C 1
ATOM 1412 O O . ASP A 1 175 ? -11.908 8.943 12.196 1.00 92.62 175 ASP A O 1
ATOM 1416 N N . GLU A 1 176 ? -11.874 8.600 9.986 1.00 92.00 176 GLU A N 1
ATOM 1417 C CA . GLU A 1 176 ? -13.333 8.659 9.794 1.00 92.00 176 GLU A CA 1
ATOM 1418 C C . GLU A 1 176 ? -14.031 7.367 10.247 1.00 92.00 176 GLU A C 1
ATOM 1420 O O . GLU A 1 176 ? -15.089 7.421 10.884 1.00 92.00 176 GLU A O 1
ATOM 1425 N N . PHE A 1 177 ? -13.435 6.207 9.945 1.00 93.88 177 PHE A N 1
ATOM 1426 C CA . PHE A 1 177 ? -13.922 4.899 10.386 1.00 93.88 177 PHE A CA 1
ATOM 1427 C C . PHE A 1 177 ? -13.887 4.769 11.915 1.00 93.88 177 PHE A C 1
ATOM 1429 O O . PHE A 1 177 ? -14.876 4.350 12.514 1.00 93.88 177 PHE A O 1
ATOM 1436 N N . ILE A 1 178 ? -12.785 5.138 12.566 1.00 93.56 178 ILE A N 1
ATOM 1437 C CA . ILE A 1 178 ? -12.629 5.086 14.023 1.00 93.56 178 ILE A CA 1
ATOM 1438 C C . ILE A 1 178 ? -12.261 6.472 14.529 1.00 93.56 178 ILE A C 1
ATOM 1440 O O . ILE A 1 178 ? -11.154 6.952 14.301 1.00 93.56 178 ILE A O 1
ATOM 1444 N N . SER A 1 179 ? -13.145 7.067 15.327 1.00 89.50 179 SER A N 1
ATOM 1445 C CA . SER A 1 179 ? -12.886 8.366 15.948 1.00 89.50 179 SER A CA 1
ATOM 1446 C C . SER A 1 179 ? -12.998 8.303 17.468 1.00 89.50 179 SER A C 1
ATOM 1448 O O . SER A 1 179 ? -13.931 7.736 18.042 1.00 89.50 179 SER A O 1
ATOM 1450 N N . PHE A 1 180 ? -12.015 8.892 18.140 1.00 85.81 180 PHE A N 1
ATOM 1451 C CA . PHE A 1 180 ? -11.965 9.045 19.590 1.00 85.81 180 PHE A CA 1
ATOM 1452 C C . PHE A 1 180 ? -11.202 10.333 19.936 1.00 85.81 180 PHE A C 1
ATOM 1454 O O . PHE A 1 180 ? -10.309 10.739 19.189 1.00 85.81 180 PHE A O 1
ATOM 1461 N N . PRO A 1 181 ? -11.547 11.027 21.033 1.00 73.69 181 PRO A N 1
ATOM 1462 C CA . PRO A 1 181 ? -10.915 12.286 21.380 1.00 73.69 181 PRO A CA 1
ATOM 1463 C C . PRO A 1 181 ? -9.461 12.052 21.801 1.00 73.69 181 PRO A C 1
ATOM 1465 O O . PRO A 1 181 ? -9.152 11.139 22.568 1.00 73.69 181 PRO A O 1
ATOM 1468 N N . ALA A 1 182 ? -8.564 12.914 21.319 1.00 63.47 182 ALA A N 1
ATOM 1469 C CA . ALA A 1 182 ? -7.145 12.875 21.676 1.00 63.47 182 ALA A CA 1
ATOM 1470 C C . ALA A 1 182 ? -6.892 13.223 23.158 1.00 63.47 182 ALA A C 1
ATOM 1472 O O . ALA A 1 182 ? -5.853 12.869 23.713 1.00 63.47 182 ALA A O 1
ATOM 1473 N N . THR A 1 183 ? -7.838 13.912 23.802 1.00 59.03 183 THR A N 1
ATOM 1474 C CA . THR A 1 183 ? -7.776 14.342 25.202 1.00 59.03 183 THR A CA 1
ATOM 1475 C C . THR A 1 183 ? -9.076 14.001 25.930 1.00 59.03 183 THR A C 1
ATOM 1477 O O . THR A 1 183 ? -10.159 14.049 25.351 1.00 59.03 183 THR A O 1
ATOM 1480 N N . GLU A 1 184 ? -8.981 13.642 27.213 1.00 56.91 184 GLU A N 1
ATOM 1481 C CA . GLU A 1 184 ? -10.155 13.362 28.047 1.00 56.91 184 GLU A CA 1
ATOM 1482 C C . GLU A 1 184 ? -11.026 14.623 28.172 1.00 56.91 184 GLU A C 1
ATOM 1484 O O . GLU A 1 184 ? -10.625 15.632 28.758 1.00 56.91 184 GLU A O 1
ATOM 1489 N N . VAL A 1 185 ? -12.239 14.575 27.620 1.00 58.41 185 VAL A N 1
ATOM 1490 C CA . VAL A 1 185 ? -13.226 15.644 27.779 1.00 58.41 185 VAL A CA 1
ATOM 1491 C C . VAL A 1 185 ? -13.952 15.400 29.097 1.00 58.41 185 VAL A C 1
ATOM 1493 O O . VAL A 1 185 ? -14.766 14.487 29.186 1.00 58.41 185 VAL A O 1
ATOM 1496 N N . LYS A 1 186 ? -13.618 16.200 30.124 1.00 61.88 186 LYS A N 1
ATOM 1497 C CA . LYS A 1 186 ? -14.256 16.263 31.461 1.00 61.88 186 LYS A CA 1
ATOM 1498 C C . LYS A 1 186 ? -15.085 15.024 31.823 1.00 61.88 186 LYS A C 1
ATOM 1500 O O . LYS A 1 186 ? -16.295 15.009 31.634 1.00 61.88 186 LYS A O 1
ATOM 1505 N N . ASP A 1 187 ? -14.422 14.024 32.391 1.00 70.94 187 ASP A N 1
ATOM 1506 C CA . ASP A 1 187 ? -15.050 12.846 32.999 1.00 70.94 187 ASP A CA 1
ATOM 1507 C C . ASP A 1 187 ? -15.815 11.900 32.052 1.00 70.94 187 ASP A C 1
ATOM 1509 O O . ASP A 1 187 ? -16.464 10.962 32.519 1.00 70.94 187 ASP A O 1
ATOM 1513 N N . THR A 1 188 ? -15.730 12.108 30.735 1.00 77.69 188 THR A N 1
ATOM 1514 C CA . THR A 1 188 ? -16.433 11.312 29.720 1.00 77.69 188 THR A CA 1
ATOM 1515 C C . THR A 1 188 ? -15.489 10.874 28.607 1.00 77.69 1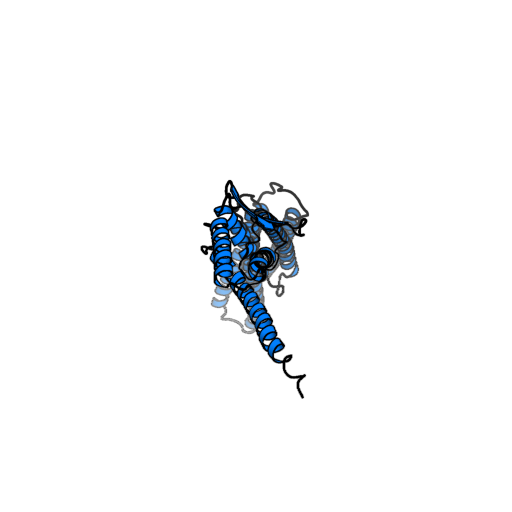88 THR A C 1
ATOM 1517 O O . THR A 1 188 ? -14.700 11.657 28.080 1.00 77.69 188 THR A O 1
ATOM 1520 N N . VAL A 1 189 ? -15.588 9.604 28.229 1.00 84.12 189 VAL A N 1
ATOM 1521 C CA . VAL A 1 189 ? -14.847 9.000 27.122 1.00 84.12 189 VAL A CA 1
ATOM 1522 C C . VAL A 1 189 ? -15.837 8.676 26.015 1.00 84.12 189 VAL A C 1
ATOM 1524 O O . VAL A 1 189 ? -16.871 8.055 26.262 1.00 84.12 189 VAL A O 1
ATOM 1527 N N . HIS A 1 190 ? -15.500 9.078 24.793 1.00 87.56 190 HIS A N 1
ATOM 1528 C CA . HIS A 1 190 ? -16.292 8.812 23.601 1.00 87.56 190 HIS A CA 1
ATOM 1529 C C . HIS A 1 190 ? -15.457 8.036 22.587 1.00 87.56 190 HIS A C 1
ATOM 1531 O O . HIS A 1 190 ? -14.298 8.362 22.356 1.00 87.56 190 HIS A O 1
ATOM 1537 N N . MET A 1 191 ? -16.047 7.026 21.965 1.00 91.50 191 MET A N 1
ATOM 1538 C CA . MET A 1 191 ? -15.471 6.348 20.810 1.00 91.50 191 MET A CA 1
ATOM 1539 C C . MET A 1 191 ? -16.586 6.054 19.823 1.00 91.50 191 MET A C 1
ATOM 1541 O O . MET A 1 191 ? -17.655 5.582 20.212 1.00 91.50 191 MET A O 1
ATOM 1545 N N . ARG A 1 192 ? -16.331 6.322 18.550 1.00 92.81 192 ARG A N 1
ATOM 1546 C CA . ARG A 1 192 ? -17.257 6.060 17.459 1.00 92.81 192 ARG A CA 1
ATOM 1547 C C . ARG A 1 192 ? -16.588 5.169 16.423 1.00 92.81 192 ARG A C 1
ATOM 1549 O O . ARG A 1 192 ? -15.434 5.393 16.067 1.00 92.81 192 ARG A O 1
ATOM 1556 N N . ILE A 1 193 ? -17.341 4.180 15.955 1.00 94.38 193 ILE A N 1
ATOM 1557 C CA . ILE A 1 193 ? -16.978 3.277 14.863 1.00 94.38 193 ILE A CA 1
ATOM 1558 C C . ILE A 1 193 ? -18.021 3.461 13.756 1.00 94.38 193 ILE A C 1
ATOM 1560 O O . ILE A 1 193 ? -19.190 3.136 13.960 1.00 94.38 193 ILE A O 1
ATOM 1564 N N . CYS A 1 194 ? -17.616 4.005 12.613 1.00 92.06 194 CYS A N 1
ATOM 1565 C CA . CYS A 1 194 ? -18.464 4.326 11.466 1.00 92.06 194 CYS A CA 1
ATOM 1566 C C . CYS A 1 194 ? -18.354 3.227 10.402 1.00 92.06 194 CYS A C 1
ATOM 1568 O O . CYS A 1 194 ? -17.455 3.246 9.568 1.00 92.06 194 CYS A O 1
ATOM 1570 N N . ASN A 1 195 ? -19.276 2.269 10.405 1.00 88.69 195 ASN A N 1
ATOM 1571 C CA . ASN A 1 195 ? -19.275 1.120 9.498 1.00 88.69 195 ASN A CA 1
ATOM 1572 C C . ASN A 1 195 ? -20.464 1.154 8.515 1.00 88.69 195 ASN A C 1
ATOM 1574 O O . ASN A 1 195 ? -21.112 0.142 8.254 1.00 88.69 195 ASN A O 1
ATOM 1578 N N . GLU A 1 196 ? -20.788 2.337 7.985 1.00 86.88 196 GLU A N 1
ATOM 1579 C CA . GLU A 1 196 ? -21.865 2.524 6.997 1.00 86.88 196 GLU A CA 1
ATOM 1580 C C . GLU A 1 196 ? -21.618 1.746 5.697 1.00 86.88 196 GLU A C 1
ATOM 1582 O O . GLU A 1 196 ? -22.555 1.231 5.087 1.00 86.88 196 GLU A O 1
ATOM 1587 N N . ASN A 1 197 ? -20.351 1.627 5.291 1.00 89.38 197 ASN A N 1
ATOM 1588 C CA . ASN A 1 197 ? -19.925 0.862 4.125 1.00 89.38 197 ASN A CA 1
ATOM 1589 C C . ASN A 1 197 ? -18.741 -0.043 4.493 1.00 89.38 197 ASN A C 1
ATOM 1591 O O . ASN A 1 197 ? -17.579 0.318 4.299 1.00 89.38 197 ASN A O 1
ATOM 1595 N N . SER A 1 198 ? -19.047 -1.230 5.021 1.00 89.81 198 SER A N 1
ATOM 1596 C CA . SER A 1 198 ? -18.037 -2.184 5.496 1.00 89.81 198 SER A CA 1
ATOM 1597 C C . SER A 1 198 ? -17.085 -2.665 4.404 1.00 89.81 198 SER A C 1
ATOM 1599 O O . SER A 1 198 ? -15.920 -2.928 4.687 1.00 89.81 198 SER A O 1
ATOM 1601 N N . ALA A 1 199 ? -17.553 -2.736 3.153 1.00 90.19 199 ALA A N 1
ATOM 1602 C CA . ALA A 1 199 ? -16.723 -3.114 2.015 1.00 90.19 199 ALA A CA 1
ATOM 1603 C C . ALA A 1 199 ? -15.643 -2.059 1.740 1.00 90.19 199 ALA A C 1
ATOM 1605 O O . ALA A 1 199 ? -14.470 -2.406 1.632 1.00 90.19 199 ALA A O 1
ATOM 1606 N N . ARG A 1 200 ? -16.019 -0.771 1.711 1.00 90.50 200 ARG A N 1
ATOM 1607 C CA . ARG A 1 200 ? -15.062 0.338 1.563 1.00 90.50 200 ARG A CA 1
ATOM 1608 C C . ARG A 1 200 ? -14.094 0.414 2.743 1.00 90.50 200 ARG A C 1
ATOM 1610 O O . ARG A 1 200 ? -12.909 0.643 2.551 1.00 90.50 200 ARG A O 1
ATOM 1617 N N . VAL A 1 201 ? -14.566 0.200 3.972 1.00 92.81 201 VAL A N 1
ATOM 1618 C CA . VAL A 1 201 ? -13.655 0.140 5.126 1.00 92.81 201 VAL A CA 1
ATOM 1619 C C . VAL A 1 201 ? -12.660 -1.011 4.954 1.00 92.81 201 VAL A C 1
ATOM 1621 O O . VAL A 1 201 ? -11.467 -0.815 5.153 1.00 92.81 201 VAL A O 1
ATOM 1624 N N . GLY A 1 202 ? -13.115 -2.184 4.505 1.00 93.50 202 GLY A N 1
ATOM 1625 C CA . GLY A 1 202 ? -12.237 -3.312 4.186 1.00 93.50 202 GLY A CA 1
ATOM 1626 C C . GLY A 1 202 ? -11.147 -2.966 3.164 1.00 93.50 202 GLY A C 1
ATOM 1627 O O . GLY A 1 202 ? -9.984 -3.301 3.389 1.00 93.50 202 GLY A O 1
ATOM 1628 N N . THR A 1 203 ? -11.479 -2.240 2.085 1.00 93.19 203 THR A N 1
ATOM 1629 C CA . THR A 1 203 ? -10.480 -1.813 1.084 1.00 93.19 203 THR A CA 1
ATOM 1630 C C . THR A 1 203 ? -9.480 -0.811 1.654 1.00 93.19 203 THR A C 1
ATOM 1632 O O . THR A 1 203 ? -8.280 -0.958 1.417 1.00 93.19 203 THR A O 1
ATOM 1635 N N . VAL A 1 204 ? -9.928 0.148 2.470 1.00 94.38 204 VAL A N 1
ATOM 1636 C CA . VAL A 1 204 ? -9.045 1.100 3.168 1.00 94.38 204 VAL A CA 1
ATOM 1637 C C . VAL A 1 204 ? -8.073 0.369 4.097 1.00 94.38 204 VAL A C 1
ATOM 1639 O O . VAL A 1 204 ? -6.870 0.624 4.060 1.00 94.38 204 VAL A O 1
ATOM 1642 N N . LEU A 1 205 ? -8.565 -0.572 4.911 1.00 95.38 205 LEU A N 1
ATOM 1643 C CA . LEU A 1 205 ? -7.721 -1.321 5.846 1.00 95.38 205 LEU A CA 1
ATOM 1644 C C . LEU A 1 205 ? -6.718 -2.219 5.116 1.00 95.38 205 LEU A C 1
ATOM 1646 O O . LEU A 1 205 ? -5.550 -2.234 5.492 1.00 95.38 205 LEU A O 1
ATOM 1650 N N . ALA A 1 206 ? -7.141 -2.910 4.055 1.00 95.06 206 ALA A N 1
ATOM 1651 C CA . ALA A 1 206 ? -6.242 -3.720 3.233 1.00 95.06 206 ALA A CA 1
ATOM 1652 C C . ALA A 1 206 ? -5.151 -2.859 2.576 1.00 95.06 206 ALA A C 1
ATOM 1654 O O . ALA A 1 206 ? -3.983 -3.236 2.563 1.00 95.06 206 ALA A O 1
ATOM 1655 N N . SER A 1 207 ? -5.504 -1.663 2.099 1.00 94.75 207 SER A N 1
ATOM 1656 C CA . SER A 1 207 ? -4.536 -0.720 1.523 1.00 94.75 207 SER A CA 1
ATOM 1657 C C . SER A 1 207 ? -3.531 -0.234 2.571 1.00 94.75 207 SER A C 1
ATOM 1659 O O . SER A 1 207 ? -2.328 -0.232 2.324 1.00 94.75 207 SER A O 1
ATOM 1661 N N . LEU A 1 208 ? -3.993 0.113 3.779 1.00 95.94 208 LEU A N 1
ATOM 1662 C CA . LEU A 1 208 ? -3.110 0.470 4.896 1.00 95.94 208 LEU A CA 1
ATOM 1663 C C . LEU A 1 208 ? -2.198 -0.684 5.320 1.00 95.94 208 LEU A C 1
ATOM 1665 O O . LEU A 1 208 ? -1.073 -0.430 5.747 1.00 95.94 208 LEU A O 1
ATOM 1669 N N . GLU A 1 209 ? -2.664 -1.930 5.239 1.00 95.19 209 GLU A N 1
ATOM 1670 C CA . GLU A 1 209 ? -1.836 -3.104 5.522 1.00 95.19 209 GLU A CA 1
ATOM 1671 C C . GLU A 1 209 ? -0.723 -3.248 4.483 1.00 95.19 209 GLU A C 1
ATOM 1673 O O . GLU A 1 209 ? 0.446 -3.335 4.855 1.00 95.19 209 GLU A O 1
ATOM 1678 N N . MET A 1 210 ? -1.060 -3.161 3.192 1.00 94.94 210 MET A N 1
ATOM 1679 C CA . MET A 1 210 ? -0.085 -3.195 2.096 1.00 94.94 210 MET A CA 1
ATOM 1680 C C . MET A 1 210 ? 0.966 -2.078 2.211 1.00 94.94 210 MET A C 1
ATOM 1682 O O . MET A 1 210 ? 2.137 -2.289 1.900 1.00 94.94 210 MET A O 1
ATOM 1686 N N . LEU A 1 211 ? 0.563 -0.904 2.704 1.00 94.62 211 LEU A N 1
ATOM 1687 C CA . LEU A 1 211 ? 1.437 0.253 2.921 1.00 94.62 211 LEU A CA 1
ATOM 1688 C C . LEU A 1 211 ? 2.178 0.231 4.273 1.00 94.62 211 LEU A C 1
ATOM 1690 O O . LEU A 1 211 ? 2.900 1.180 4.578 1.00 94.62 211 LEU A O 1
ATOM 1694 N N . ASN A 1 212 ? 2.043 -0.842 5.064 1.00 94.31 212 ASN A N 1
ATOM 1695 C CA . ASN A 1 212 ? 2.637 -1.018 6.398 1.00 94.31 212 ASN A CA 1
ATOM 1696 C C . ASN A 1 212 ? 2.218 0.036 7.447 1.00 94.31 212 ASN A C 1
ATOM 1698 O O . ASN A 1 212 ? 2.940 0.290 8.411 1.00 94.31 212 ASN A O 1
ATOM 1702 N N . GLU A 1 213 ? 1.036 0.634 7.299 1.00 95.19 213 GLU A N 1
ATOM 1703 C CA . GLU A 1 213 ? 0.515 1.668 8.204 1.00 95.19 213 GLU A CA 1
ATOM 1704 C C . GLU A 1 213 ? -0.551 1.131 9.183 1.00 95.19 213 GLU A C 1
ATOM 1706 O O . GLU A 1 213 ? -0.757 1.708 10.257 1.00 95.19 213 GLU A O 1
ATOM 1711 N N . LEU A 1 214 ? -1.216 0.013 8.854 1.00 94.31 214 LEU A N 1
ATOM 1712 C CA . LEU A 1 214 ? -2.371 -0.501 9.606 1.00 94.31 214 LEU A CA 1
ATOM 1713 C C . LEU A 1 214 ? -2.037 -0.886 11.058 1.00 94.31 214 LEU A C 1
ATOM 1715 O O . LEU A 1 214 ? -2.728 -0.466 11.990 1.00 94.31 214 LEU A O 1
ATOM 1719 N N . ASP A 1 215 ? -0.970 -1.656 11.269 1.00 92.62 215 ASP A N 1
ATOM 1720 C CA . ASP A 1 215 ? -0.614 -2.219 12.579 1.00 92.62 215 ASP A CA 1
ATOM 1721 C C . ASP A 1 215 ? -0.416 -1.149 13.653 1.00 92.62 215 ASP A C 1
ATOM 1723 O O . ASP A 1 215 ? -0.908 -1.269 14.778 1.00 92.62 215 ASP A O 1
ATOM 1727 N N . SER A 1 216 ? 0.303 -0.077 13.312 1.00 92.38 216 SER A N 1
ATOM 1728 C CA . SER A 1 216 ? 0.582 1.017 14.246 1.00 92.38 216 SER A CA 1
ATOM 1729 C C . SER A 1 216 ? -0.708 1.713 14.705 1.00 92.38 216 SER A C 1
ATOM 1731 O O . SER A 1 216 ? -0.836 2.114 15.868 1.00 92.38 216 SER A O 1
ATOM 1733 N N . ARG A 1 217 ? -1.695 1.799 13.808 1.00 92.25 217 ARG A N 1
ATOM 1734 C CA . ARG A 1 217 ? -2.996 2.427 14.048 1.00 92.25 217 ARG A CA 1
ATOM 1735 C C . ARG A 1 217 ? -3.917 1.540 14.857 1.00 92.25 217 ARG A C 1
ATOM 1737 O O . ARG A 1 217 ? -4.483 2.011 15.844 1.00 92.25 217 ARG A O 1
ATOM 1744 N N . LEU A 1 218 ? -4.006 0.259 14.505 1.00 92.50 218 LEU A N 1
ATOM 1745 C CA . LEU A 1 218 ? -4.762 -0.714 15.288 1.00 92.50 218 LEU A CA 1
ATOM 1746 C C . LEU A 1 218 ? -4.214 -0.808 16.712 1.00 92.50 218 LEU A C 1
ATOM 1748 O O . LEU A 1 218 ? -4.998 -0.741 17.653 1.00 92.50 218 LEU A O 1
ATOM 1752 N N . LYS A 1 219 ? -2.887 -0.841 16.899 1.00 91.12 219 LYS A N 1
ATOM 1753 C CA . LYS A 1 219 ? -2.263 -0.801 18.235 1.00 91.12 219 LYS A CA 1
ATOM 1754 C C . LYS A 1 219 ? -2.658 0.444 19.026 1.00 91.12 219 LYS A C 1
ATOM 1756 O O . LYS A 1 219 ? -2.989 0.338 20.205 1.00 91.12 219 LYS A O 1
ATOM 1761 N N . ARG A 1 220 ? -2.663 1.626 18.397 1.00 91.56 220 ARG A N 1
ATOM 1762 C CA . ARG A 1 220 ? -3.076 2.879 19.053 1.00 91.56 220 ARG A CA 1
ATOM 1763 C C . ARG A 1 220 ? -4.542 2.839 19.477 1.00 91.56 220 ARG A C 1
ATOM 1765 O O . ARG A 1 220 ? -4.860 3.215 20.604 1.00 91.56 220 ARG A O 1
ATOM 1772 N N . TRP A 1 221 ? -5.421 2.378 18.593 1.00 92.25 221 TRP A N 1
ATOM 1773 C CA . TRP A 1 221 ? -6.841 2.242 18.895 1.00 92.25 221 TRP A CA 1
ATOM 1774 C C . TRP A 1 221 ? -7.092 1.206 19.998 1.00 92.25 221 TRP A C 1
ATOM 1776 O O . TRP A 1 221 ? -7.795 1.495 20.965 1.00 92.25 221 TRP A O 1
ATOM 1786 N N . VAL A 1 222 ? -6.454 0.039 19.923 1.00 91.62 222 VAL A N 1
ATOM 1787 C CA . VAL A 1 222 ? -6.521 -1.001 20.956 1.00 91.62 222 VAL A CA 1
ATOM 1788 C C . VAL A 1 222 ? -6.034 -0.467 22.299 1.00 91.62 222 VAL A C 1
ATOM 1790 O O . VAL A 1 222 ? -6.738 -0.610 23.296 1.00 91.62 222 VAL A O 1
ATOM 1793 N N . GLY A 1 223 ? -4.902 0.240 22.331 1.00 90.44 223 GLY A N 1
ATOM 1794 C CA . GLY A 1 223 ? -4.401 0.895 23.539 1.00 90.44 223 GLY A CA 1
ATOM 1795 C C . GLY A 1 223 ? -5.399 1.897 24.128 1.00 90.44 223 GLY A C 1
ATOM 1796 O O . GLY A 1 223 ? -5.585 1.941 25.346 1.00 90.44 223 GLY A O 1
ATOM 1797 N N . PHE A 1 224 ? -6.106 2.653 23.281 1.00 90.00 224 PHE A N 1
ATOM 1798 C CA . PHE A 1 224 ? -7.198 3.520 23.724 1.00 90.00 224 PHE A CA 1
ATOM 1799 C C . PHE A 1 224 ? -8.351 2.717 24.341 1.00 90.00 224 PHE A C 1
ATOM 1801 O O . PHE A 1 224 ? -8.829 3.080 25.419 1.00 90.00 224 PHE A O 1
ATOM 1808 N N . VAL A 1 225 ? -8.779 1.625 23.698 1.00 90.44 225 VAL A N 1
ATOM 1809 C CA . VAL A 1 225 ? -9.856 0.761 24.206 1.00 90.44 225 VAL A CA 1
ATOM 1810 C C . VAL A 1 225 ? -9.485 0.175 25.565 1.00 90.44 225 VAL A C 1
ATOM 1812 O O . VAL A 1 225 ? -10.277 0.203 26.509 1.00 90.44 225 VAL A O 1
ATOM 1815 N N . ILE A 1 226 ? -8.254 -0.309 25.685 1.00 89.88 226 ILE A N 1
ATOM 1816 C CA . ILE A 1 226 ? -7.744 -0.905 26.910 1.00 89.88 226 ILE A CA 1
ATOM 1817 C C . ILE A 1 226 ? -7.717 0.124 28.036 1.00 89.88 226 ILE A C 1
ATOM 1819 O O . ILE A 1 226 ? -8.312 -0.101 29.088 1.00 89.88 226 ILE A O 1
ATOM 1823 N N . LYS A 1 227 ? -7.071 1.271 27.803 1.00 87.38 227 LYS A N 1
ATOM 1824 C CA . LYS A 1 227 ? -6.901 2.318 28.814 1.00 87.38 227 LYS A CA 1
ATOM 1825 C C . LYS A 1 227 ? -8.242 2.838 29.328 1.00 87.38 227 LYS A C 1
ATOM 1827 O O . LYS A 1 227 ? -8.396 3.040 30.527 1.00 87.38 227 LYS A O 1
ATOM 1832 N N . ASN A 1 228 ? -9.181 3.106 28.424 1.00 86.19 228 ASN A N 1
ATOM 1833 C CA . ASN A 1 228 ? -10.377 3.869 28.769 1.00 86.19 228 ASN A CA 1
ATOM 1834 C C . ASN A 1 228 ? -11.605 3.007 29.055 1.00 86.19 228 ASN A C 1
ATOM 1836 O O . ASN A 1 228 ? -12.586 3.525 29.586 1.00 86.19 228 ASN A O 1
ATOM 1840 N N . PHE A 1 229 ? -11.569 1.718 28.717 1.00 87.00 229 PHE A N 1
ATOM 1841 C CA . PHE A 1 229 ? -12.720 0.848 28.913 1.00 87.00 229 PHE A CA 1
ATOM 1842 C C . PHE A 1 229 ? -12.410 -0.472 29.611 1.00 87.00 229 PHE A C 1
ATOM 1844 O O . PHE A 1 229 ? -13.102 -0.818 30.563 1.00 87.00 229 PHE A O 1
ATOM 1851 N N . VAL A 1 230 ? -11.354 -1.187 29.215 1.00 88.88 230 VAL A N 1
ATOM 1852 C CA . VAL A 1 230 ? -10.985 -2.452 29.878 1.00 88.88 230 VAL A CA 1
ATOM 1853 C C . VAL A 1 230 ? -10.436 -2.189 31.277 1.00 88.88 230 VAL A C 1
ATOM 1855 O O . VAL A 1 230 ? -10.906 -2.784 32.245 1.00 88.88 230 VAL A O 1
ATOM 1858 N N . GLN A 1 231 ? -9.455 -1.292 31.393 1.00 86.00 231 GLN A N 1
ATOM 1859 C CA . GLN A 1 231 ? -8.788 -0.988 32.655 1.00 86.00 231 GLN A CA 1
ATOM 1860 C C . GLN A 1 231 ? -9.782 -0.501 33.722 1.00 86.00 231 GLN A C 1
ATOM 1862 O O . GLN A 1 231 ? -9.719 -1.030 34.825 1.00 86.00 231 GLN A O 1
ATOM 1867 N N . PRO A 1 232 ? -10.756 0.387 33.434 1.00 85.56 232 PRO A N 1
ATOM 1868 C CA . PRO A 1 232 ? -11.753 0.775 34.428 1.00 85.56 232 PRO A CA 1
ATOM 1869 C C . PRO A 1 232 ? -12.686 -0.375 34.858 1.00 85.56 232 PRO A C 1
ATOM 1871 O O . PRO A 1 232 ? -12.955 -0.504 36.053 1.00 85.56 232 PRO A O 1
ATOM 1874 N N . ILE A 1 233 ? -13.131 -1.245 33.932 1.00 87.25 233 ILE A N 1
ATOM 1875 C CA . ILE A 1 233 ? -13.923 -2.447 34.281 1.00 87.25 233 ILE A CA 1
ATOM 1876 C C . ILE A 1 233 ? -13.139 -3.319 35.246 1.00 87.25 233 ILE A C 1
ATOM 1878 O O . ILE A 1 233 ? -13.682 -3.769 36.252 1.00 87.25 233 ILE A O 1
ATOM 1882 N N . VAL A 1 234 ? -11.860 -3.549 34.950 1.00 86.00 234 VAL A N 1
ATOM 1883 C CA . VAL A 1 234 ? -10.975 -4.266 35.856 1.00 86.00 234 VAL A CA 1
ATOM 1884 C C . VAL A 1 234 ? -10.912 -3.475 37.165 1.00 86.00 234 VAL A C 1
ATOM 1886 O O . VAL A 1 234 ? -11.503 -3.918 38.144 1.00 86.00 234 VAL A O 1
ATOM 1889 N N . ASP A 1 235 ? -10.321 -2.286 37.197 1.00 82.31 235 ASP A N 1
ATOM 1890 C CA . ASP A 1 235 ? -10.037 -1.488 38.400 1.00 82.31 235 ASP A CA 1
ATOM 1891 C C . ASP A 1 235 ? -11.223 -1.274 39.353 1.00 82.31 235 ASP A C 1
ATOM 1893 O O . ASP A 1 235 ? -10.998 -1.163 40.560 1.00 82.31 235 ASP A O 1
ATOM 1897 N N . SER A 1 236 ? -12.469 -1.319 38.866 1.00 82.75 236 SER A N 1
ATOM 1898 C CA . SER A 1 236 ? -13.681 -1.333 39.703 1.00 82.75 236 SER A CA 1
ATOM 1899 C C . SER A 1 236 ? -13.679 -2.412 40.802 1.00 82.75 236 SER A C 1
ATOM 1901 O O . SER A 1 236 ? -14.157 -2.163 41.908 1.00 82.75 236 SER A O 1
ATOM 1903 N N . GLY A 1 237 ? -13.092 -3.580 40.513 1.00 78.19 237 GLY A N 1
ATOM 1904 C CA . GLY A 1 237 ? -13.012 -4.743 41.405 1.00 78.19 237 GLY A CA 1
ATOM 1905 C C . GLY A 1 237 ? -14.154 -5.728 41.202 1.00 78.19 237 GLY A C 1
ATOM 1906 O O . GLY A 1 237 ? -13.916 -6.927 41.106 1.00 78.19 237 GLY A O 1
ATOM 1907 N N . ASP A 1 238 ? -15.377 -5.239 41.056 1.00 82.00 238 ASP A N 1
ATOM 1908 C CA . ASP A 1 238 ? -16.593 -6.032 40.875 1.00 82.00 238 ASP A CA 1
ATOM 1909 C C . ASP A 1 238 ? -17.088 -6.093 39.421 1.00 82.00 238 ASP A C 1
ATOM 1911 O O . ASP A 1 238 ? -18.064 -6.784 39.134 1.00 82.00 238 ASP A O 1
ATOM 1915 N N . GLY A 1 239 ? -16.401 -5.415 38.500 1.00 77.50 239 GLY A N 1
ATOM 1916 C CA . GLY A 1 239 ? -16.747 -5.368 37.085 1.00 77.50 239 GLY A CA 1
ATOM 1917 C C . GLY A 1 239 ? -17.739 -4.266 36.728 1.00 77.50 239 GLY A C 1
ATOM 1918 O O . GLY A 1 239 ? -18.407 -4.394 35.704 1.00 77.50 239 GLY A O 1
ATOM 1919 N N . VAL A 1 240 ? -17.865 -3.201 37.532 1.00 79.62 240 VAL A N 1
ATOM 1920 C CA . VAL A 1 240 ? -18.688 -2.038 37.163 1.00 79.62 240 VAL A CA 1
ATOM 1921 C C . VAL A 1 240 ? -18.263 -1.515 35.798 1.00 79.62 240 VAL A C 1
ATOM 1923 O O . VAL A 1 240 ? -17.110 -1.153 35.560 1.00 79.62 240 VAL A O 1
ATOM 1926 N N . ASP A 1 241 ? -19.244 -1.474 34.910 1.00 69.81 241 ASP A N 1
ATOM 1927 C CA . ASP A 1 241 ? -19.081 -1.019 33.548 1.00 69.81 241 ASP A CA 1
ATOM 1928 C C . ASP A 1 241 ? -18.974 0.527 33.500 1.00 69.81 241 ASP A C 1
ATOM 1930 O O . ASP A 1 241 ? -19.910 1.206 33.937 1.00 69.81 241 ASP A O 1
ATOM 1934 N N . PRO A 1 242 ? -17.873 1.122 32.983 1.00 67.25 242 PRO A N 1
ATOM 1935 C CA . PRO A 1 242 ? -17.799 2.561 32.728 1.00 67.25 242 PRO A CA 1
ATOM 1936 C C . PRO A 1 242 ? -18.829 3.034 31.702 1.00 67.25 242 PRO A C 1
ATOM 1938 O O . PRO A 1 242 ? -19.108 4.234 31.668 1.00 67.25 242 PRO A O 1
ATOM 1941 N N . TYR A 1 243 ? -19.347 2.155 30.832 1.00 67.38 243 TYR A N 1
ATOM 1942 C CA . TYR A 1 243 ? -20.272 2.520 29.764 1.00 67.38 243 TYR A CA 1
ATOM 1943 C C . TYR A 1 243 ? -21.581 3.053 30.339 1.00 67.38 243 TYR A C 1
ATOM 1945 O O . TYR A 1 243 ? -22.450 2.312 30.790 1.00 67.38 243 TYR A O 1
ATOM 1953 N N . GLY A 1 244 ? -21.766 4.368 30.243 1.00 60.56 244 GLY A N 1
ATOM 1954 C CA . GLY A 1 244 ? -23.059 4.986 30.504 1.00 60.56 244 GLY A CA 1
ATOM 1955 C C . GLY A 1 244 ? -24.052 4.724 29.371 1.00 60.56 244 GLY A C 1
ATOM 1956 O O . GLY A 1 244 ? -25.260 4.716 29.611 1.00 60.56 244 GLY A O 1
ATOM 1957 N N . ARG A 1 245 ? -23.570 4.532 28.127 1.00 74.50 245 ARG A N 1
ATOM 1958 C CA . ARG A 1 245 ? -24.427 4.360 26.943 1.00 74.50 245 ARG A CA 1
ATOM 1959 C C . ARG A 1 245 ? -23.701 3.704 25.758 1.00 74.50 245 ARG A C 1
ATOM 1961 O O . ARG A 1 245 ? -22.586 4.091 25.422 1.00 74.50 245 ARG A O 1
ATOM 1968 N N . PHE A 1 246 ? -24.385 2.779 25.080 1.00 83.94 246 PHE A N 1
ATOM 1969 C CA . PHE A 1 246 ? -24.032 2.266 23.750 1.00 83.94 246 PHE A CA 1
ATOM 1970 C C . PHE A 1 246 ? -25.187 2.560 22.788 1.00 83.94 246 PHE A C 1
ATOM 1972 O O . PHE A 1 246 ? -26.340 2.267 23.113 1.00 83.94 246 PHE A O 1
ATOM 1979 N N . VAL A 1 247 ? -24.898 3.174 21.641 1.00 84.94 247 VAL A N 1
ATOM 1980 C CA . VAL A 1 247 ? -25.908 3.543 20.635 1.00 84.94 247 VAL A CA 1
ATOM 1981 C C . VAL A 1 247 ? -25.462 3.046 19.271 1.00 84.94 247 VAL A C 1
ATOM 1983 O O . VAL A 1 247 ? -24.317 3.254 18.890 1.00 84.94 247 VAL A O 1
ATOM 1986 N N . VAL A 1 248 ? -26.381 2.431 18.528 1.00 84.75 248 VAL A N 1
ATOM 1987 C CA . VAL A 1 248 ? -26.172 2.065 17.124 1.00 84.75 248 VAL A CA 1
ATOM 1988 C C . VAL A 1 248 ? -27.184 2.821 16.276 1.00 84.75 248 VAL A C 1
ATOM 1990 O O . VAL A 1 248 ? -28.384 2.765 16.545 1.00 84.75 248 VAL A O 1
ATOM 1993 N N . SER A 1 249 ? -26.704 3.543 15.268 1.00 85.19 249 SER A N 1
ATOM 1994 C CA . SER A 1 249 ? -27.525 4.319 14.338 1.00 85.19 249 SER A CA 1
ATOM 1995 C C . SER A 1 249 ? -26.854 4.339 12.973 1.00 85.19 249 SER A C 1
ATOM 1997 O O . SER A 1 249 ? -25.707 4.757 12.882 1.00 85.19 249 SER A O 1
ATOM 1999 N N . ASN A 1 250 ? -27.564 3.921 11.920 1.00 82.31 250 ASN A N 1
ATOM 2000 C CA . ASN A 1 250 ? -27.088 3.955 10.530 1.00 82.31 250 ASN A CA 1
ATOM 2001 C C . ASN A 1 250 ? -25.645 3.438 10.371 1.00 82.31 250 ASN A C 1
ATOM 2003 O O . ASN A 1 250 ? -24.777 4.183 9.957 1.00 82.31 250 ASN A O 1
ATOM 2007 N N . GLY A 1 251 ? -25.339 2.206 10.791 1.00 81.31 251 GLY A N 1
ATOM 2008 C CA . GLY A 1 251 ? -23.978 1.649 10.666 1.00 81.31 251 GLY A CA 1
ATOM 2009 C C . GLY A 1 251 ? -22.912 2.297 11.564 1.00 81.31 251 GLY A C 1
ATOM 2010 O O . GLY A 1 251 ? -21.780 1.828 11.600 1.00 81.31 251 GLY A O 1
ATOM 2011 N N . THR A 1 252 ? -23.262 3.324 12.337 1.00 89.06 252 THR A N 1
ATOM 2012 C CA . THR A 1 252 ? -22.382 3.966 13.311 1.00 89.06 252 THR A CA 1
ATOM 2013 C C . THR A 1 252 ? -22.662 3.429 14.710 1.00 89.06 252 THR A C 1
ATOM 2015 O O . THR A 1 252 ? -23.806 3.430 15.170 1.00 89.06 252 THR A O 1
ATOM 2018 N N . SER A 1 253 ? -21.611 2.987 15.395 1.00 91.88 253 SER A N 1
ATOM 2019 C CA . SER A 1 253 ? -21.649 2.523 16.781 1.00 91.88 253 SER A CA 1
ATOM 2020 C C . SER A 1 253 ? -20.932 3.521 17.683 1.00 91.88 253 SER A C 1
ATOM 2022 O O . SER A 1 253 ? -19.764 3.838 17.461 1.00 91.88 253 SER A O 1
ATOM 2024 N N . GLU A 1 254 ? -21.620 4.017 18.707 1.00 91.25 254 GLU A N 1
ATOM 2025 C CA . GLU A 1 254 ? -21.097 4.986 19.667 1.00 91.25 254 GLU A CA 1
ATOM 2026 C C . GLU A 1 254 ? -20.995 4.370 21.062 1.00 91.25 254 GLU A C 1
ATOM 2028 O O . GLU A 1 254 ? -21.975 3.880 21.629 1.00 91.25 254 GLU A O 1
ATOM 2033 N N . PHE A 1 255 ? -19.795 4.444 21.627 1.00 90.69 255 PHE A N 1
ATOM 2034 C CA . PHE A 1 255 ? -19.459 4.021 22.977 1.00 90.69 255 PHE A CA 1
ATOM 2035 C C . PHE A 1 255 ? -19.226 5.265 23.827 1.00 90.69 255 PHE A C 1
ATOM 2037 O O . PHE A 1 255 ? -18.333 6.064 23.536 1.00 90.69 255 PHE A O 1
ATOM 2044 N N . ILE A 1 256 ? -20.028 5.428 24.879 1.00 86.62 256 ILE A N 1
ATOM 2045 C CA . ILE A 1 256 ? -19.941 6.563 25.798 1.00 86.62 256 ILE A CA 1
ATOM 2046 C C . ILE A 1 256 ? -19.757 6.023 27.211 1.00 86.62 256 ILE A C 1
ATOM 2048 O O . ILE A 1 256 ? -20.625 5.319 27.736 1.00 86.62 256 ILE A O 1
ATOM 2052 N N . GLY A 1 257 ? -18.626 6.357 27.826 1.00 78.38 257 GLY A N 1
ATOM 2053 C CA . GLY A 1 257 ? -18.269 5.932 29.175 1.00 78.38 257 GLY A CA 1
ATOM 2054 C C . GLY A 1 257 ? -17.957 7.097 30.106 1.00 78.38 257 GLY A C 1
ATOM 2055 O O . GLY A 1 257 ? -17.563 8.171 29.659 1.00 78.38 257 GLY A O 1
ATOM 2056 N N . SER A 1 258 ? -18.121 6.879 31.407 1.00 74.62 258 SER A N 1
ATOM 2057 C CA . SER A 1 258 ? -17.603 7.760 32.456 1.00 74.62 258 SER A CA 1
ATOM 2058 C C . SER A 1 258 ? -16.153 7.385 32.758 1.00 74.62 258 SER A C 1
ATOM 2060 O O . SER A 1 258 ? -15.867 6.212 32.994 1.00 74.62 258 SER A O 1
ATOM 2062 N N . SER A 1 259 ? -15.242 8.359 32.829 1.00 66.69 259 SER A N 1
ATOM 2063 C CA . SER A 1 259 ? -13.879 8.103 33.325 1.00 66.69 259 SER A CA 1
ATOM 2064 C C . SER A 1 259 ? -13.798 8.072 34.859 1.00 66.69 259 SER A C 1
ATOM 2066 O O . SER A 1 259 ? -12.768 7.716 35.428 1.00 66.69 259 SER A O 1
ATOM 2068 N N . LYS A 1 260 ? -14.899 8.391 35.557 1.00 67.06 260 LYS A N 1
ATOM 2069 C CA . LYS A 1 260 ? -15.022 8.309 37.018 1.00 67.06 260 LYS A CA 1
ATOM 2070 C C . LYS A 1 260 ? -15.678 6.997 37.435 1.00 67.06 260 LYS A C 1
ATOM 2072 O O . LYS A 1 260 ? -16.886 6.960 37.671 1.00 67.06 260 LYS A O 1
ATOM 2077 N N . ILE A 1 261 ? -14.879 5.945 37.597 1.00 65.88 261 ILE A N 1
ATOM 2078 C CA . ILE A 1 261 ? -15.302 4.748 38.334 1.00 65.88 261 ILE A CA 1
ATOM 2079 C C . ILE A 1 261 ? -14.804 4.855 39.773 1.00 65.88 261 ILE A C 1
ATOM 2081 O O . ILE A 1 261 ? -13.625 5.101 40.023 1.00 65.88 261 ILE A O 1
ATOM 2085 N N . LYS A 1 262 ? -15.711 4.681 40.739 1.00 65.38 262 LYS A N 1
ATOM 2086 C CA . LYS A 1 262 ? -15.327 4.532 42.144 1.00 65.38 262 LYS A CA 1
ATOM 2087 C C . LYS A 1 262 ? -15.044 3.053 42.410 1.00 65.38 262 LYS A C 1
ATOM 2089 O O . LYS A 1 262 ? -15.948 2.255 42.173 1.00 65.38 262 LYS A O 1
ATOM 2094 N N . PRO A 1 263 ? -13.858 2.684 42.920 1.00 63.09 263 PRO A N 1
ATOM 2095 C CA . PRO A 1 263 ? -13.592 1.303 43.300 1.00 63.09 263 PRO A CA 1
ATOM 2096 C C . PRO A 1 263 ? -14.567 0.876 44.401 1.00 63.09 263 PRO A C 1
ATOM 2098 O O . PRO A 1 263 ? -14.746 1.585 45.401 1.00 63.09 263 PRO A O 1
ATOM 2101 N N . VAL A 1 264 ? -15.218 -0.269 44.205 1.00 64.69 264 VAL A N 1
ATOM 2102 C CA . VAL A 1 264 ? -16.130 -0.860 45.188 1.00 64.69 264 VAL A CA 1
ATOM 2103 C C . VAL A 1 264 ? -15.315 -1.754 46.127 1.00 64.69 264 VAL A C 1
ATOM 2105 O O . VAL A 1 264 ? -14.279 -2.304 45.760 1.00 64.69 264 VAL A O 1
ATOM 2108 N N . ARG A 1 265 ? -15.736 -1.885 47.392 1.00 58.69 265 ARG A N 1
ATOM 2109 C CA . ARG A 1 265 ? -15.089 -2.806 48.342 1.00 58.69 265 ARG A CA 1
ATOM 2110 C C . ARG A 1 265 ? -15.483 -4.250 48.005 1.00 58.69 265 ARG A C 1
ATOM 2112 O O . ARG A 1 265 ? -16.413 -4.777 48.604 1.00 58.69 265 ARG A O 1
ATOM 2119 N N . GLY A 1 266 ? -14.788 -4.873 47.058 1.00 67.19 266 GLY A N 1
ATOM 2120 C CA . GLY A 1 266 ? -14.964 -6.283 46.700 1.00 67.19 266 GLY A CA 1
ATOM 2121 C C . GLY A 1 266 ? -14.304 -6.633 45.367 1.00 67.19 266 GLY A C 1
ATOM 2122 O O . GLY A 1 266 ? -14.224 -5.786 44.484 1.00 67.19 266 GLY A O 1
ATOM 2123 N N . PHE A 1 267 ? -13.832 -7.875 45.231 1.00 77.44 267 PHE A N 1
ATOM 2124 C CA . PHE A 1 267 ? -13.304 -8.411 43.975 1.00 77.44 267 PHE A CA 1
ATOM 2125 C C . PHE A 1 267 ? -14.235 -9.515 43.458 1.00 77.44 267 PHE A C 1
ATOM 2127 O O . PHE A 1 267 ? -14.486 -10.488 44.169 1.00 77.44 267 PHE A O 1
ATOM 2134 N N . SER A 1 268 ? -14.749 -9.368 42.236 1.00 83.69 268 SER A N 1
ATOM 2135 C CA . SER A 1 268 ? -15.598 -10.352 41.558 1.00 83.69 268 SER A CA 1
ATOM 2136 C C . SER A 1 268 ? -15.060 -10.634 40.161 1.00 83.69 268 SER A C 1
ATOM 2138 O O . SER A 1 268 ? -15.272 -9.864 39.224 1.00 83.69 268 SER A O 1
ATOM 2140 N N . LEU A 1 269 ? -14.382 -11.773 40.006 1.00 82.62 269 LEU A N 1
ATOM 2141 C CA . LEU A 1 269 ? -13.873 -12.209 38.705 1.00 82.62 269 LEU A CA 1
ATOM 2142 C C . LEU A 1 269 ? -15.009 -12.458 37.701 1.00 82.62 269 LEU A C 1
ATOM 2144 O O . LEU A 1 269 ? -14.868 -12.145 36.523 1.00 82.62 269 LEU A O 1
ATOM 2148 N N . GLU A 1 270 ? -16.138 -12.994 38.171 1.00 86.56 270 GLU A N 1
ATOM 2149 C CA . GLU A 1 270 ? -17.326 -13.237 37.347 1.00 86.56 270 GLU A CA 1
ATOM 2150 C C . GLU A 1 270 ? -17.925 -11.923 36.833 1.00 86.56 270 GLU A C 1
ATOM 2152 O O . GLU A 1 270 ? -18.233 -11.809 35.647 1.00 86.56 270 GLU A O 1
ATOM 2157 N N . GLY A 1 271 ? -18.009 -10.906 37.697 1.00 86.00 271 GLY A N 1
ATOM 2158 C CA . GLY A 1 271 ? -18.482 -9.575 37.316 1.00 86.00 271 GLY A CA 1
ATOM 2159 C C . GLY A 1 271 ? -17.567 -8.914 36.286 1.00 86.00 271 GLY A C 1
ATOM 2160 O O . GLY A 1 271 ? -18.036 -8.477 35.235 1.00 86.00 271 GLY A O 1
ATOM 2161 N N . ILE A 1 272 ? -16.250 -8.939 36.522 1.00 86.88 272 ILE A N 1
ATOM 2162 C CA . ILE A 1 272 ? -15.253 -8.445 35.558 1.00 86.88 272 ILE A CA 1
ATOM 2163 C C . ILE A 1 272 ? -15.386 -9.181 34.215 1.00 86.88 272 ILE A C 1
ATOM 2165 O O . ILE A 1 272 ? -15.466 -8.539 33.169 1.00 86.88 272 ILE A O 1
ATOM 2169 N N . SER A 1 273 ? -15.440 -10.518 34.222 1.00 88.56 273 SER A N 1
ATOM 2170 C CA . SER A 1 273 ? -15.547 -11.322 32.998 1.00 88.56 273 SER A CA 1
ATOM 2171 C C . SER A 1 273 ? -16.834 -11.031 32.226 1.00 88.56 273 SER A C 1
ATOM 2173 O O . SER A 1 273 ? -16.798 -10.955 30.999 1.00 88.56 273 SER A O 1
ATOM 2175 N N . SER A 1 274 ? -17.961 -10.861 32.919 1.00 89.50 274 SER A N 1
ATOM 2176 C CA . SER A 1 274 ? -19.257 -10.573 32.300 1.00 89.50 274 SER A CA 1
ATOM 2177 C C . SER A 1 274 ? -19.252 -9.213 31.593 1.00 89.50 274 SER A C 1
ATOM 2179 O O . SER A 1 274 ? -19.632 -9.109 30.423 1.00 89.50 274 SER A O 1
ATOM 2181 N N . SER A 1 275 ? -18.721 -8.181 32.252 1.00 88.88 275 SER A N 1
ATOM 2182 C CA . SER A 1 275 ? -18.618 -6.836 31.678 1.00 88.88 275 SER A CA 1
ATOM 2183 C C . SER A 1 275 ? -17.637 -6.771 30.506 1.00 88.88 275 SER A C 1
ATOM 2185 O O . SER A 1 275 ? -17.948 -6.166 29.478 1.00 88.88 275 SER A O 1
ATOM 2187 N N . LEU A 1 276 ? -16.491 -7.455 30.598 1.00 90.44 276 LEU A N 1
ATOM 2188 C CA . LEU A 1 276 ? -15.558 -7.571 29.472 1.00 90.44 276 LEU A CA 1
ATOM 2189 C C . LEU A 1 276 ? -16.175 -8.329 28.289 1.00 90.44 276 LEU A C 1
ATOM 2191 O O . LEU A 1 276 ? -16.020 -7.904 27.145 1.00 90.44 276 LEU A O 1
ATOM 2195 N N . ALA A 1 277 ? -16.915 -9.413 28.537 1.00 90.81 277 ALA A N 1
ATOM 2196 C CA . ALA A 1 277 ? -17.615 -10.142 27.481 1.00 90.81 277 ALA A CA 1
ATOM 2197 C C . ALA A 1 277 ? -18.665 -9.262 26.783 1.00 90.81 277 ALA A C 1
ATOM 2199 O O . ALA A 1 277 ? -18.748 -9.258 25.552 1.00 90.81 277 ALA A O 1
ATOM 2200 N N . CYS A 1 278 ? -19.425 -8.471 27.547 1.00 90.38 278 CYS A N 1
ATOM 2201 C CA . CYS A 1 278 ? -20.388 -7.507 27.012 1.00 90.38 278 CYS A CA 1
ATOM 2202 C C . CYS A 1 278 ? -19.704 -6.467 26.108 1.00 90.38 278 CYS A C 1
ATOM 2204 O O . CYS A 1 278 ? -20.144 -6.242 24.978 1.00 90.38 278 CYS A O 1
ATOM 2206 N N . LEU A 1 279 ? -18.590 -5.890 26.572 1.00 90.88 279 LEU A N 1
ATOM 2207 C CA . LEU A 1 279 ? -17.763 -4.976 25.788 1.00 90.88 279 LEU A CA 1
ATOM 2208 C C . LEU A 1 279 ? -17.315 -5.614 24.468 1.00 90.88 279 LEU A C 1
ATOM 2210 O O . LEU A 1 279 ? -17.629 -5.099 23.393 1.00 90.88 279 LEU A O 1
ATOM 2214 N N . PHE A 1 280 ? -16.604 -6.740 24.528 1.00 91.94 280 PHE A N 1
ATOM 2215 C CA . PHE A 1 280 ? -16.029 -7.344 23.327 1.00 91.94 280 PHE A CA 1
ATOM 2216 C C . PHE A 1 280 ? -17.089 -7.829 22.341 1.00 91.94 280 PHE A C 1
ATOM 2218 O O . PHE A 1 280 ? -16.862 -7.743 21.138 1.00 91.94 280 PHE A O 1
ATOM 2225 N N . THR A 1 281 ? -18.263 -8.241 22.824 1.00 91.88 281 THR A N 1
ATOM 2226 C CA . THR A 1 281 ? -19.408 -8.562 21.958 1.00 91.88 281 THR A CA 1
ATOM 2227 C C . THR A 1 281 ? -19.858 -7.327 21.176 1.00 91.88 281 THR A C 1
ATOM 2229 O O . THR A 1 281 ? -19.926 -7.371 19.952 1.00 91.88 281 THR A O 1
ATOM 2232 N N . ARG A 1 282 ? -20.066 -6.187 21.852 1.00 92.19 282 ARG A N 1
ATOM 2233 C CA . ARG A 1 282 ? -20.463 -4.930 21.191 1.00 92.19 282 ARG A CA 1
ATOM 2234 C C . ARG A 1 282 ? -19.402 -4.419 20.218 1.00 92.19 282 ARG A C 1
ATOM 2236 O O . ARG A 1 282 ? -19.744 -3.925 19.145 1.00 92.19 282 ARG A O 1
ATOM 2243 N N . LEU A 1 283 ? -18.121 -4.530 20.575 1.00 92.25 283 LEU A N 1
ATOM 2244 C CA . LEU A 1 283 ? -17.013 -4.189 19.679 1.00 92.25 283 LEU A CA 1
ATOM 2245 C C . LEU A 1 283 ? -17.016 -5.073 18.434 1.00 92.25 283 LEU A C 1
ATOM 2247 O O . LEU A 1 283 ? -16.962 -4.540 17.331 1.00 92.25 283 LEU A O 1
ATOM 2251 N N . ALA A 1 284 ? -17.123 -6.394 18.605 1.00 92.12 284 ALA A N 1
ATOM 2252 C CA . ALA A 1 284 ? -17.167 -7.349 17.503 1.00 92.12 284 ALA A CA 1
ATOM 2253 C C . ALA A 1 284 ? -18.364 -7.098 16.574 1.00 92.12 284 ALA A C 1
ATOM 2255 O O . ALA A 1 284 ? -18.204 -7.131 15.356 1.00 92.12 284 ALA A O 1
ATOM 2256 N N . ASP A 1 285 ? -19.530 -6.779 17.138 1.00 91.38 285 ASP A N 1
ATOM 2257 C CA . ASP A 1 285 ? -20.719 -6.410 16.368 1.00 91.38 285 ASP A CA 1
ATOM 2258 C C . ASP A 1 285 ? -20.517 -5.104 15.579 1.00 91.38 285 ASP A C 1
ATOM 2260 O O . ASP A 1 285 ? -20.941 -5.012 14.428 1.00 91.38 285 ASP A O 1
ATOM 2264 N N . SER A 1 286 ? -19.822 -4.115 16.155 1.00 92.62 286 SER A N 1
ATOM 2265 C CA . SER A 1 286 ? -19.567 -2.808 15.517 1.00 92.62 286 SER A CA 1
ATOM 2266 C C . SER A 1 286 ? -18.669 -2.906 14.278 1.00 92.62 286 SER A C 1
ATOM 2268 O O . SER A 1 286 ? -18.788 -2.104 13.354 1.00 92.62 286 SER A O 1
ATOM 2270 N N . ILE A 1 287 ? -17.781 -3.900 14.247 1.00 94.06 287 ILE A N 1
ATOM 2271 C CA . ILE A 1 287 ? -16.854 -4.165 13.135 1.00 94.06 287 ILE A CA 1
ATOM 2272 C C . ILE A 1 287 ? -17.244 -5.396 12.315 1.00 94.06 287 ILE A C 1
ATOM 2274 O O . ILE A 1 287 ? -16.445 -5.928 11.539 1.00 94.06 287 ILE A O 1
ATOM 2278 N N . LYS A 1 288 ? -18.467 -5.892 12.506 1.00 89.94 288 LYS A N 1
ATOM 2279 C CA . LYS A 1 288 ? -18.959 -7.074 11.811 1.00 89.94 288 LYS A CA 1
ATOM 2280 C C . LYS A 1 288 ? -18.942 -6.841 10.297 1.00 89.94 288 LYS A C 1
ATOM 2282 O O . LYS A 1 288 ? -19.265 -5.754 9.821 1.00 89.94 288 LYS A O 1
ATOM 2287 N N . ASN A 1 289 ? -18.595 -7.888 9.549 1.00 90.88 289 ASN A N 1
ATOM 2288 C CA . ASN A 1 289 ? -18.467 -7.884 8.084 1.00 90.88 289 ASN A CA 1
ATOM 2289 C C . ASN A 1 289 ? -17.342 -6.991 7.528 1.00 90.88 289 ASN A C 1
ATOM 2291 O O . ASN A 1 289 ? -17.327 -6.727 6.327 1.00 90.88 289 ASN A O 1
ATOM 2295 N N . ILE A 1 290 ? -16.421 -6.520 8.373 1.00 93.62 290 ILE A N 1
ATOM 2296 C CA . ILE A 1 290 ? -15.175 -5.907 7.911 1.00 93.62 290 ILE A CA 1
ATOM 2297 C C . ILE A 1 290 ? -14.114 -7.001 7.831 1.00 93.62 290 ILE A C 1
ATOM 2299 O O . ILE A 1 290 ? -13.804 -7.668 8.826 1.00 93.62 290 ILE A O 1
ATOM 2303 N N . GLU A 1 291 ? -13.546 -7.160 6.644 1.00 92.06 291 GLU A N 1
ATOM 2304 C CA . GLU A 1 291 ? -12.474 -8.107 6.371 1.00 92.06 291 GLU A CA 1
ATOM 2305 C C . GLU A 1 291 ? -11.253 -7.373 5.830 1.00 92.06 291 GLU A C 1
ATOM 2307 O O . GLU A 1 291 ? -11.371 -6.434 5.045 1.00 92.06 291 GLU A O 1
ATOM 2312 N N . VAL A 1 292 ? -10.079 -7.831 6.252 1.00 89.81 292 VAL A N 1
ATOM 2313 C CA . VAL A 1 292 ? -8.780 -7.396 5.745 1.00 89.81 292 VAL A CA 1
ATOM 2314 C C . VAL A 1 292 ? -8.125 -8.629 5.132 1.00 89.81 292 VAL A C 1
ATOM 2316 O O . VAL A 1 292 ? -7.931 -9.629 5.821 1.00 89.81 292 VAL A O 1
ATOM 2319 N N . HIS A 1 293 ? -7.908 -8.621 3.814 1.00 83.50 293 HIS A N 1
ATOM 2320 C CA . HIS A 1 293 ? -7.410 -9.777 3.049 1.00 83.50 293 HIS A CA 1
ATOM 2321 C C . HIS A 1 293 ? -8.132 -11.109 3.361 1.00 83.50 293 HIS A C 1
ATOM 2323 O O . HIS A 1 293 ? -7.501 -12.130 3.631 1.00 83.50 293 HIS A O 1
ATOM 2329 N N . ASN A 1 294 ? -9.471 -11.108 3.318 1.00 84.00 294 ASN A N 1
ATOM 2330 C CA . ASN A 1 294 ? -10.339 -12.259 3.636 1.00 84.00 294 ASN A CA 1
ATOM 2331 C C . ASN A 1 294 ? -10.234 -12.765 5.088 1.00 84.00 294 ASN A C 1
ATOM 2333 O O . ASN A 1 294 ? -10.662 -13.879 5.401 1.00 84.00 294 ASN A O 1
ATOM 2337 N N . ARG A 1 295 ? -9.653 -11.971 5.993 1.00 89.69 295 ARG A N 1
ATOM 2338 C CA . ARG A 1 295 ? -9.617 -12.258 7.424 1.00 89.69 295 ARG A CA 1
ATOM 2339 C C . ARG A 1 295 ? -10.501 -11.260 8.173 1.00 89.69 295 ARG A C 1
ATOM 2341 O O . ARG A 1 295 ? -10.328 -10.055 8.001 1.00 89.69 295 ARG A O 1
ATOM 2348 N N . PRO A 1 296 ? -11.411 -11.720 9.048 1.00 92.38 296 PRO A N 1
ATOM 2349 C CA . PRO A 1 296 ? -12.219 -10.825 9.868 1.00 92.38 296 PRO A CA 1
ATOM 2350 C C . PRO A 1 296 ? -11.358 -9.870 10.701 1.00 92.38 296 PRO A C 1
ATOM 2352 O O . PRO A 1 296 ? -10.435 -10.310 11.397 1.00 92.38 296 PRO A O 1
ATOM 2355 N N . LEU A 1 297 ? -11.701 -8.578 10.698 1.00 92.94 297 LEU A N 1
ATOM 2356 C CA . LEU A 1 297 ? -10.990 -7.553 11.471 1.00 92.94 297 LEU A CA 1
ATOM 2357 C C . LEU A 1 297 ? -10.961 -7.877 12.977 1.00 92.94 297 LEU A C 1
ATOM 2359 O O . LEU A 1 297 ? -9.974 -7.610 13.663 1.00 92.94 297 LEU A O 1
ATOM 2363 N N . SER A 1 298 ? -12.008 -8.529 13.489 1.00 91.81 298 SER A N 1
ATOM 2364 C CA . SER A 1 298 ? -12.074 -8.992 14.880 1.00 91.81 298 SER A CA 1
ATOM 2365 C C . SER A 1 298 ? -10.920 -9.927 15.260 1.00 91.81 298 SER A C 1
ATOM 2367 O O . SER A 1 298 ? -10.419 -9.847 16.381 1.00 91.81 298 SER A O 1
ATOM 2369 N N . LEU A 1 299 ? -10.444 -10.768 14.334 1.00 87.88 299 LEU A N 1
ATOM 2370 C CA . LEU A 1 299 ? -9.301 -11.653 14.574 1.00 87.88 299 LEU A CA 1
ATOM 2371 C C . LEU A 1 299 ? -7.965 -10.903 14.562 1.00 87.88 299 LEU A C 1
ATOM 2373 O O . LEU A 1 299 ? -7.059 -11.302 15.291 1.00 87.88 299 LEU A O 1
ATOM 2377 N N . TYR A 1 300 ? -7.834 -9.846 13.755 1.00 85.62 300 TYR A N 1
ATOM 2378 C CA . TYR A 1 300 ? -6.650 -8.977 13.760 1.00 85.62 300 TYR A CA 1
ATOM 2379 C C . TYR A 1 300 ? -6.522 -8.245 15.099 1.00 85.62 300 TYR A C 1
ATOM 2381 O O . TYR A 1 300 ? -5.485 -8.302 15.756 1.00 85.62 300 TYR A O 1
ATOM 2389 N N . ILE A 1 301 ? -7.610 -7.617 15.546 1.00 89.75 301 ILE A N 1
ATOM 2390 C CA . ILE A 1 301 ? -7.643 -6.841 16.793 1.00 89.75 301 ILE A CA 1
ATOM 2391 C C . ILE A 1 301 ? -7.501 -7.752 18.020 1.00 89.75 301 ILE A C 1
ATOM 2393 O O . ILE A 1 301 ? -6.853 -7.374 18.998 1.00 89.75 301 ILE A O 1
ATOM 2397 N N . GLY A 1 302 ? -8.072 -8.961 17.969 1.00 86.38 302 GLY A N 1
ATOM 2398 C CA . GLY A 1 302 ? -8.008 -9.934 19.059 1.00 86.38 302 GLY A CA 1
ATOM 2399 C C . GLY A 1 302 ? -6.579 -10.259 19.503 1.00 86.38 302 GLY A C 1
ATOM 2400 O O . GLY A 1 302 ? -6.338 -10.376 20.704 1.00 86.38 302 GLY A O 1
ATOM 2401 N N . GLY A 1 303 ? -5.625 -10.318 18.565 1.00 84.44 303 GLY A N 1
ATOM 2402 C CA . GLY A 1 303 ? -4.208 -10.535 18.877 1.00 84.44 303 GLY A CA 1
ATOM 2403 C C . GLY A 1 303 ? -3.617 -9.426 19.753 1.00 84.44 303 GLY A C 1
ATOM 2404 O O . GLY A 1 303 ? -3.017 -9.714 20.785 1.00 84.44 303 GLY A O 1
ATOM 2405 N N . PHE A 1 304 ? -3.864 -8.160 19.402 1.00 85.50 304 PHE A N 1
ATOM 2406 C CA . PHE A 1 304 ? -3.392 -7.008 20.181 1.00 85.50 304 PHE A CA 1
ATOM 2407 C C . PHE A 1 304 ? -4.069 -6.906 21.553 1.00 85.50 304 PHE A C 1
ATOM 2409 O O . PHE A 1 304 ? -3.432 -6.551 22.542 1.00 85.50 304 PHE A O 1
ATOM 2416 N N . LEU A 1 305 ? -5.365 -7.222 21.630 1.00 86.31 305 LEU A N 1
ATOM 2417 C CA . LEU A 1 305 ? -6.112 -7.185 22.888 1.00 86.31 305 LEU A CA 1
ATOM 2418 C C . LEU A 1 305 ? -5.628 -8.251 23.877 1.00 86.31 305 LEU A C 1
ATOM 2420 O O . LEU A 1 305 ? -5.521 -7.971 25.070 1.00 86.31 305 LEU A O 1
ATOM 2424 N N . GLN A 1 306 ? -5.336 -9.464 23.402 1.00 85.94 306 GLN A N 1
ATOM 2425 C CA . GLN A 1 306 ? -4.958 -10.584 24.263 1.00 85.94 306 GLN A CA 1
ATOM 2426 C C . GLN A 1 306 ? -3.694 -10.293 25.088 1.00 85.94 306 GLN A C 1
ATOM 2428 O O . GLN A 1 306 ? -3.682 -10.550 26.295 1.00 85.94 306 GLN A O 1
ATOM 2433 N N . GLU A 1 307 ? -2.645 -9.755 24.460 1.00 78.75 307 GLU A N 1
ATOM 2434 C CA . GLU A 1 307 ? -1.363 -9.467 25.123 1.00 78.75 307 GLU A CA 1
ATOM 2435 C C . GLU A 1 307 ? -1.519 -8.442 26.258 1.00 78.75 307 GLU A C 1
ATOM 2437 O O . GLU A 1 307 ? -1.026 -8.626 27.379 1.00 78.75 307 GLU A O 1
ATOM 2442 N N . GLU A 1 308 ? -2.272 -7.381 25.993 1.00 81.69 308 GLU A N 1
ATOM 2443 C CA . GLU A 1 308 ? -2.461 -6.278 26.929 1.00 81.69 308 GLU A CA 1
ATOM 2444 C C . GLU A 1 308 ? -3.406 -6.642 28.081 1.00 81.69 308 GLU A C 1
ATOM 2446 O O . GLU A 1 308 ? -3.108 -6.368 29.247 1.00 81.69 308 GLU A O 1
ATOM 2451 N N . ILE A 1 309 ? -4.519 -7.328 27.793 1.00 83.62 309 ILE A N 1
ATOM 2452 C CA . ILE A 1 309 ? -5.463 -7.783 28.825 1.00 83.62 309 ILE A CA 1
ATOM 2453 C C . ILE A 1 309 ? -4.755 -8.716 29.811 1.00 83.62 309 ILE A C 1
ATOM 2455 O O . ILE A 1 309 ? -4.886 -8.555 31.027 1.00 83.62 309 ILE A O 1
ATOM 2459 N N . MET A 1 310 ? -3.960 -9.662 29.306 1.00 82.06 310 MET A N 1
ATOM 2460 C CA . MET A 1 310 ? -3.198 -10.584 30.146 1.00 82.06 310 MET A CA 1
ATOM 2461 C C . MET A 1 310 ? -2.229 -9.833 31.069 1.00 82.06 310 MET A C 1
ATOM 2463 O O . MET A 1 310 ? -2.143 -10.136 32.260 1.00 82.06 310 MET A O 1
ATOM 2467 N N . THR A 1 311 ? -1.569 -8.793 30.557 1.00 81.94 311 THR A N 1
ATOM 2468 C CA . THR A 1 311 ? -0.682 -7.928 31.347 1.00 81.94 311 THR A CA 1
ATOM 2469 C C . THR A 1 311 ? -1.427 -7.199 32.471 1.00 81.94 311 THR A C 1
ATOM 2471 O O . THR A 1 311 ? -0.917 -7.108 33.591 1.00 81.94 311 THR A O 1
ATOM 2474 N N . ILE A 1 312 ? -2.642 -6.709 32.212 1.00 81.81 312 ILE A N 1
ATOM 2475 C CA . ILE A 1 312 ? -3.483 -6.025 33.209 1.00 81.81 312 ILE A CA 1
ATOM 2476 C C . ILE A 1 312 ? -3.879 -6.975 34.341 1.00 81.81 312 ILE A C 1
ATOM 2478 O O . ILE A 1 312 ? -3.697 -6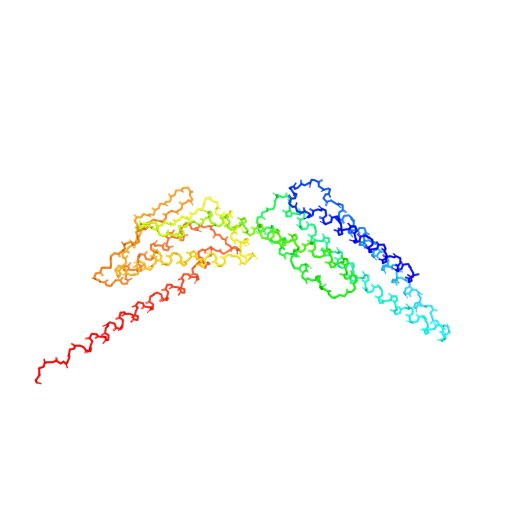.644 35.518 1.00 81.81 312 ILE A O 1
ATOM 2482 N N . PHE A 1 313 ? -4.369 -8.171 34.005 1.00 76.81 313 PHE A N 1
ATOM 2483 C CA . PHE A 1 313 ? -4.746 -9.167 35.010 1.00 76.81 313 PHE A CA 1
ATOM 2484 C C . PHE A 1 313 ? -3.546 -9.610 35.854 1.00 76.81 313 PHE A C 1
ATOM 2486 O O . PHE A 1 313 ? -3.654 -9.668 37.080 1.00 76.81 313 PHE A O 1
ATOM 2493 N N . LEU A 1 314 ? -2.385 -9.851 35.234 1.00 77.44 314 LEU A N 1
ATOM 2494 C CA . LEU A 1 314 ? -1.163 -10.222 35.954 1.00 77.44 314 LEU A CA 1
ATOM 2495 C C . LEU A 1 314 ? -0.712 -9.128 36.931 1.00 77.44 314 LEU A C 1
ATOM 2497 O O . LEU A 1 314 ? -0.424 -9.430 38.090 1.00 77.44 314 LEU A O 1
ATOM 2501 N N . LYS A 1 315 ? -0.701 -7.856 36.507 1.00 77.50 315 LYS A N 1
ATOM 2502 C CA . LYS A 1 315 ? -0.367 -6.724 37.391 1.00 77.50 315 LYS A CA 1
ATOM 2503 C C . LYS A 1 315 ? -1.282 -6.682 38.608 1.00 77.50 315 LYS A C 1
ATOM 2505 O O . LYS A 1 315 ? -0.808 -6.493 39.727 1.00 77.50 315 LYS A O 1
ATOM 2510 N N . ARG A 1 316 ? -2.580 -6.898 38.409 1.00 70.62 316 ARG A N 1
ATOM 2511 C CA . ARG A 1 316 ? -3.548 -6.841 39.500 1.00 70.62 316 ARG A CA 1
ATOM 2512 C C . ARG A 1 316 ? -3.416 -7.998 40.485 1.00 70.62 316 ARG A C 1
ATOM 2514 O O . ARG A 1 316 ? -3.428 -7.763 41.689 1.00 70.62 316 ARG A O 1
ATOM 2521 N N . LEU A 1 317 ? -3.202 -9.217 39.988 1.00 68.69 317 LEU A N 1
ATOM 2522 C CA . LEU A 1 317 ? -2.952 -10.391 40.830 1.00 68.69 317 LEU A CA 1
ATOM 2523 C C . LEU A 1 317 ? -1.684 -10.234 41.683 1.00 68.69 317 LEU A C 1
ATOM 2525 O O . LEU A 1 317 ? -1.667 -10.651 42.839 1.00 68.69 317 LEU A O 1
ATOM 2529 N N . VAL A 1 318 ? -0.631 -9.601 41.153 1.00 70.38 318 VAL A N 1
ATOM 2530 C CA . VAL A 1 318 ? 0.593 -9.304 41.919 1.00 70.38 318 VAL A CA 1
ATOM 2531 C C . VAL A 1 318 ? 0.336 -8.255 43.007 1.00 70.38 318 VAL A C 1
ATOM 2533 O O . VAL A 1 318 ? 0.830 -8.406 44.127 1.00 70.38 318 VAL A O 1
ATOM 2536 N N . VAL A 1 319 ? -0.445 -7.211 42.717 1.00 61.44 319 VAL A N 1
ATOM 2537 C CA . VAL A 1 319 ? -0.800 -6.169 43.699 1.00 61.44 319 VAL A CA 1
ATOM 2538 C C . VAL A 1 319 ? -1.664 -6.742 44.828 1.00 61.44 319 VAL A C 1
ATOM 2540 O O . VAL A 1 319 ? -1.369 -6.526 46.002 1.00 61.44 319 VAL A O 1
ATOM 2543 N N . GLU A 1 320 ? -2.677 -7.547 44.511 1.00 57.25 320 GLU A N 1
ATOM 2544 C CA . GLU A 1 320 ? -3.492 -8.208 45.538 1.00 57.25 320 GLU A CA 1
ATOM 2545 C C . GLU A 1 320 ? -2.689 -9.267 46.312 1.00 57.25 320 GLU A C 1
ATOM 2547 O O . GLU A 1 320 ? -2.764 -9.334 47.541 1.00 57.25 320 GLU A O 1
ATOM 2552 N N . GLY A 1 321 ? -1.834 -10.033 45.627 1.00 51.16 321 GLY A N 1
ATOM 2553 C CA . GLY A 1 321 ? -0.936 -11.011 46.245 1.00 51.16 321 GLY A CA 1
ATOM 2554 C C . GLY A 1 321 ? 0.080 -10.385 47.206 1.00 51.16 321 GLY A C 1
ATOM 2555 O O . GLY A 1 321 ? 0.355 -10.945 48.267 1.00 51.16 321 GLY A O 1
ATOM 2556 N N . THR A 1 322 ? 0.598 -9.193 46.900 1.00 47.78 322 THR A N 1
ATOM 2557 C CA . THR A 1 322 ? 1.503 -8.453 47.799 1.00 47.78 322 THR A CA 1
ATOM 2558 C C . THR A 1 322 ? 0.769 -7.829 48.987 1.00 47.78 322 THR A C 1
ATOM 2560 O O . THR A 1 322 ? 1.314 -7.828 50.094 1.00 47.78 322 THR A O 1
ATOM 2563 N N . CYS A 1 323 ? -0.491 -7.404 48.831 1.00 41.84 323 CYS A N 1
ATOM 2564 C CA . CYS A 1 323 ? -1.333 -6.993 49.960 1.00 41.84 323 CYS A CA 1
ATOM 2565 C C . CYS A 1 323 ? -1.628 -8.146 50.938 1.00 41.84 323 CYS A C 1
ATOM 2567 O O . CYS A 1 323 ? -1.648 -7.923 52.151 1.00 41.84 323 CYS A O 1
ATOM 2569 N N . ILE A 1 324 ? -1.783 -9.384 50.452 1.00 40.50 324 ILE A N 1
ATOM 2570 C CA . ILE A 1 324 ? -2.003 -10.563 51.311 1.00 40.50 324 ILE A CA 1
ATOM 2571 C C . ILE A 1 324 ? -0.737 -10.921 52.113 1.00 40.50 324 ILE A C 1
ATOM 2573 O O . ILE A 1 324 ? -0.830 -11.309 53.280 1.00 40.50 324 ILE A O 1
ATOM 2577 N N . VAL A 1 325 ? 0.459 -10.741 51.541 1.00 41.25 325 VAL A N 1
ATOM 2578 C CA . VAL A 1 325 ? 1.730 -10.997 52.249 1.00 41.25 325 VAL A CA 1
ATOM 2579 C C . VAL A 1 325 ? 2.078 -9.858 53.221 1.00 41.25 325 VAL A C 1
ATOM 2581 O O . VAL A 1 325 ? 2.558 -10.121 54.325 1.00 41.25 325 VAL A O 1
ATOM 2584 N N . GLY A 1 326 ? 1.755 -8.604 52.882 1.00 35.28 326 GLY A N 1
ATOM 2585 C CA . GLY A 1 326 ? 1.965 -7.435 53.748 1.00 35.28 326 GLY A CA 1
ATOM 2586 C C . GLY A 1 326 ? 1.108 -7.422 55.022 1.00 35.28 326 GLY A C 1
ATOM 2587 O O . GLY A 1 326 ? 1.555 -6.929 56.057 1.00 35.28 326 GLY A O 1
ATOM 2588 N N . PHE A 1 327 ? -0.082 -8.034 55.001 1.00 34.19 327 PHE A N 1
ATOM 2589 C CA . PHE A 1 327 ? -0.935 -8.152 56.193 1.00 34.19 327 PHE A CA 1
ATOM 2590 C C . PHE A 1 327 ? -0.478 -9.227 57.192 1.00 34.19 327 PHE A C 1
ATOM 2592 O O . PHE A 1 327 ? -0.858 -9.167 58.361 1.00 34.19 327 PHE A O 1
ATOM 2599 N N . ARG A 1 328 ? 0.383 -10.175 56.792 1.00 36.41 328 ARG A N 1
ATOM 2600 C CA . ARG A 1 328 ? 0.960 -11.166 57.722 1.00 36.41 328 ARG A CA 1
ATOM 2601 C C . ARG A 1 328 ? 2.151 -10.645 58.532 1.00 36.41 328 ARG A C 1
ATOM 2603 O O . ARG A 1 328 ? 2.572 -11.325 59.462 1.00 36.41 328 ARG A O 1
ATOM 2610 N N . ALA A 1 329 ? 2.663 -9.447 58.242 1.00 41.00 329 ALA A N 1
ATOM 2611 C CA . ALA A 1 329 ? 3.824 -8.880 58.934 1.00 41.00 329 ALA A CA 1
ATOM 2612 C C . ALA A 1 329 ? 3.485 -7.870 60.055 1.00 41.00 329 ALA A C 1
ATOM 2614 O O . ALA A 1 329 ? 4.401 -7.357 60.695 1.00 41.00 329 ALA A O 1
ATOM 2615 N N . VAL A 1 330 ? 2.202 -7.589 60.339 1.00 44.69 330 VAL A N 1
ATOM 2616 C CA . VAL A 1 330 ? 1.793 -6.549 61.320 1.00 44.69 330 VAL A CA 1
ATOM 2617 C C . VAL A 1 330 ? 0.935 -7.095 62.479 1.00 44.69 330 VAL A C 1
ATOM 2619 O O . VAL A 1 330 ? 0.207 -6.356 63.130 1.00 44.69 330 VAL A O 1
ATOM 2622 N N . GLN A 1 331 ? 1.042 -8.384 62.818 1.00 39.28 331 GLN A N 1
ATOM 2623 C CA . GLN A 1 331 ? 0.428 -8.933 64.044 1.00 39.28 331 GLN A CA 1
ATOM 2624 C C . GLN A 1 331 ? 1.366 -9.845 64.845 1.00 39.28 331 GLN A C 1
ATOM 2626 O O . GLN A 1 331 ? 1.029 -10.973 65.187 1.00 39.28 331 GLN A O 1
ATOM 2631 N N . SER A 1 332 ? 2.552 -9.346 65.201 1.00 42.12 332 SER A N 1
ATOM 2632 C CA . SER A 1 332 ? 3.358 -9.984 66.252 1.00 42.12 332 SER A CA 1
ATOM 2633 C C . SER A 1 332 ? 4.268 -9.007 67.000 1.00 42.12 332 SER A C 1
ATOM 2635 O O . SER A 1 332 ? 5.457 -9.264 67.153 1.00 42.12 332 SER A O 1
ATOM 2637 N N . LYS A 1 333 ? 3.740 -7.872 67.475 1.00 45.38 333 LYS A N 1
ATOM 2638 C CA . LYS A 1 333 ? 4.371 -7.102 68.563 1.00 45.38 333 LYS A CA 1
ATOM 2639 C C . LYS A 1 333 ? 3.312 -6.395 69.399 1.00 45.38 333 LYS A C 1
ATOM 2641 O O . LYS A 1 333 ? 2.934 -5.273 69.083 1.00 45.38 333 LYS A O 1
ATOM 2646 N N . SER A 1 334 ? 2.843 -7.079 70.439 1.00 37.44 334 SER A N 1
ATOM 2647 C CA . SER A 1 334 ? 2.523 -6.548 71.778 1.00 37.44 334 SER A CA 1
ATOM 2648 C C . SER A 1 334 ? 1.667 -7.579 72.500 1.00 37.44 334 SER A C 1
ATOM 2650 O O . SER A 1 334 ? 0.473 -7.631 72.255 1.00 37.44 334 SER A O 1
ATOM 2652 N N . TYR A 1 335 ? 2.309 -8.435 73.297 1.00 37.66 335 TYR A N 1
ATOM 2653 C CA . TYR A 1 335 ? 1.854 -8.958 74.594 1.00 37.66 335 TYR A CA 1
ATOM 2654 C C . TYR A 1 335 ? 2.931 -9.927 75.103 1.00 37.66 335 TYR A C 1
ATOM 2656 O O . TYR A 1 335 ? 2.841 -11.135 74.901 1.00 37.66 335 TYR A O 1
ATOM 2664 N N . MET A 1 336 ? 3.997 -9.351 75.661 1.00 35.34 336 MET A N 1
ATOM 2665 C CA . MET A 1 336 ? 4.627 -9.675 76.951 1.00 35.34 336 MET A CA 1
ATOM 2666 C C . MET A 1 336 ? 5.904 -8.855 77.092 1.00 35.34 336 MET A C 1
ATOM 2668 O O . MET A 1 336 ? 6.739 -8.905 76.160 1.00 35.34 336 MET A O 1
#

Radius of gyration: 33.18 Å; chains: 1; bounding box: 75×41×120 Å

Organism: Dictyocaulus viviparus (NCBI:txid29172)

InterPro domains:
  IPR048344 Centromere/kinetochore protein zw10, middle domain [PF20665] (189-319)

Secondary structure (DSSP, 8-state):
-HHHHHHHHHHHHHHHHHHHHHHHHHHSTT-------TTHHHHHHHHHHHHHHHHHHHHHHHHHHHHTT--S-HHHHHHHHHHHHHHHHHHHHHHHHHHHHHHHHHHHHHHHHHHTS---HHHHHHHHHHHHHHHHHS-S-SSSHHHHHHHHHHHHHHHHHHHHHHHHHHHHHHHHHEE--SS-BTTEEEEEEE-TTHHHHHHHHHHHHHTT-HHHHHHHHHHHHIIIIIHHHHHTSS----EEEEEEETTEEEEEEES-PPPPS---HHHHHHHHHHHHHHHHHHTTT-EETTEEHHHHHHHHHHHHHHHHHHHHHHHHHHHHHHGGGSS-S---